Protein AF-A0A1F7FH64-F1 (afdb_monomer)

Radius of gyration: 44.01 Å; Cα contacts (8 Å, |Δi|>4): 380; chains: 1; bounding box: 68×57×151 Å

Mean predicted aligned error: 22.84 Å

Sequence (327 aa):
MLTLKHPNFLREVYKSMKKLMCVLILVAFIGSMVVMTGCFGGSDGLGLTLGILAIAIVVASSGGGAAPVFAANTRASERPAIMGAVTSSKRFRGIIKNAQNVEIPATVGFNAENKLTIEASVTADSSNGQYTVEVFPINEATEEPFADPIYKHHFVKNVAAGATENYAENRDLASDTAEALIYDNWNEANKPTIDKTYIAPASINTVAASLTQQRNESTVGTSYYPYTTTLWQGYDISGLSYTAPAKTYSISGFVTQKDGSGGQDGVSVYAWSHDYEGSASTTVGVYSINVIPGTYQVYPHALDHSYTSQEVTVTDSNITGINFQAQ

pLDDT: mean 70.26, std 20.16, range [32.34, 97.75]

Structure (mmCIF, N/CA/C/O backbone):
data_AF-A0A1F7FH64-F1
#
_entry.id   AF-A0A1F7FH64-F1
#
loop_
_atom_site.group_PDB
_atom_site.id
_atom_site.type_symbol
_atom_site.label_atom_id
_atom_site.label_alt_id
_atom_site.label_comp_id
_atom_site.label_asym_id
_atom_site.label_entity_id
_atom_site.label_seq_id
_atom_site.pdbx_PDB_ins_code
_atom_site.Cartn_x
_atom_site.Cartn_y
_atom_site.Cartn_z
_atom_site.occupancy
_atom_site.B_iso_or_equiv
_atom_site.auth_seq_id
_atom_site.auth_comp_id
_atom_site.auth_asym_id
_atom_site.auth_atom_id
_atom_site.pdbx_PDB_model_num
ATOM 1 N N . MET A 1 1 ? -21.601 33.389 -92.602 1.00 40.47 1 MET A N 1
ATOM 2 C CA . MET A 1 1 ? -22.063 33.595 -91.213 1.00 40.47 1 MET A CA 1
ATOM 3 C C . MET A 1 1 ? -21.762 32.311 -90.450 1.00 40.47 1 MET A C 1
ATOM 5 O O . MET A 1 1 ? -22.432 31.317 -90.679 1.00 40.47 1 MET A O 1
ATOM 9 N N . LEU A 1 2 ? -20.667 32.280 -89.685 1.00 36.88 2 LEU A N 1
ATOM 10 C CA . LEU A 1 2 ? -20.195 31.098 -88.951 1.00 36.88 2 LEU A CA 1
ATOM 11 C C . LEU A 1 2 ? -20.309 31.404 -87.457 1.00 36.88 2 LEU A C 1
ATOM 13 O O . LEU A 1 2 ? -19.542 32.193 -86.912 1.00 36.88 2 LEU A O 1
ATOM 17 N N . THR A 1 3 ? -21.325 30.826 -86.826 1.00 47.16 3 THR A N 1
ATOM 18 C CA . THR A 1 3 ? -21.639 31.016 -85.409 1.00 47.16 3 THR A CA 1
ATOM 19 C C . THR A 1 3 ? -20.920 29.932 -84.608 1.00 47.16 3 THR A C 1
ATOM 21 O O . THR A 1 3 ? -21.335 28.774 -84.607 1.00 47.16 3 THR A O 1
ATOM 24 N N . LEU A 1 4 ? -19.811 30.288 -83.954 1.00 44.06 4 LEU A N 1
ATOM 25 C CA . LEU A 1 4 ? -19.044 29.383 -83.093 1.00 44.06 4 LEU A CA 1
ATOM 26 C C . LEU A 1 4 ? -19.775 29.167 -81.762 1.00 44.06 4 LEU A C 1
ATOM 28 O O . LEU A 1 4 ? -19.916 30.070 -80.941 1.00 44.06 4 LEU A O 1
ATOM 32 N N . LYS A 1 5 ? -20.242 27.934 -81.568 1.00 58.25 5 LYS A N 1
ATOM 33 C CA . LYS A 1 5 ? -20.973 27.449 -80.398 1.00 58.25 5 LYS A CA 1
ATOM 34 C C . LYS A 1 5 ? -20.053 26.536 -79.592 1.00 58.25 5 LYS A C 1
ATOM 36 O O . LYS A 1 5 ? -19.976 25.365 -79.919 1.00 58.25 5 LYS A O 1
ATOM 41 N N . HIS A 1 6 ? -19.393 27.032 -78.543 1.00 56.59 6 HIS A N 1
ATOM 42 C CA . HIS A 1 6 ? -18.914 26.173 -77.444 1.00 56.59 6 HIS A CA 1
ATOM 43 C C . HIS A 1 6 ? -18.679 26.969 -76.140 1.00 56.59 6 HIS A C 1
ATOM 45 O O . HIS A 1 6 ? -17.566 27.417 -75.874 1.00 56.59 6 HIS A O 1
ATOM 51 N N . PRO A 1 7 ? -19.700 27.107 -75.271 1.00 58.91 7 PRO A N 1
ATOM 52 C CA . PRO A 1 7 ? -19.574 27.797 -73.978 1.00 58.91 7 PRO A CA 1
ATOM 53 C C . PRO A 1 7 ? -18.767 27.020 -72.917 1.00 58.91 7 PRO A C 1
ATOM 55 O O . PRO A 1 7 ? -18.488 27.547 -71.843 1.00 58.91 7 PRO A O 1
ATOM 58 N N . ASN A 1 8 ? -18.357 25.779 -73.199 1.00 61.59 8 ASN A N 1
ATOM 59 C CA . ASN A 1 8 ? -17.667 24.923 -72.225 1.00 61.59 8 ASN A CA 1
ATOM 60 C C . ASN A 1 8 ? -16.146 25.130 -72.186 1.00 61.59 8 ASN A C 1
ATOM 62 O O . ASN A 1 8 ? -15.518 24.815 -71.177 1.00 61.59 8 ASN A O 1
ATOM 66 N N . PHE A 1 9 ? -15.553 25.702 -73.238 1.00 65.88 9 PHE A N 1
ATOM 67 C CA . PHE A 1 9 ? -14.102 25.884 -73.313 1.00 65.88 9 PHE A CA 1
ATOM 68 C C . PHE A 1 9 ? -13.601 26.920 -72.295 1.00 65.88 9 PHE A C 1
ATOM 70 O O . PHE A 1 9 ? -12.638 26.682 -71.572 1.00 65.88 9 PHE A O 1
ATOM 77 N N . LEU A 1 10 ? -14.326 28.032 -72.144 1.00 61.31 10 LEU A N 1
ATOM 78 C CA . LEU A 1 10 ? -13.968 29.086 -71.189 1.00 61.31 10 LEU A CA 1
ATOM 79 C C . LEU A 1 10 ? -14.062 28.621 -69.727 1.00 61.31 10 LEU A C 1
ATOM 81 O O . LEU A 1 10 ? -13.326 29.111 -68.873 1.00 61.31 10 LEU A O 1
ATOM 85 N N . ARG A 1 11 ? -14.928 27.644 -69.428 1.00 64.69 11 ARG A N 1
ATOM 86 C CA . ARG A 1 11 ? -15.122 27.132 -68.065 1.00 64.69 11 ARG A CA 1
ATOM 87 C C . ARG A 1 11 ? -13.987 26.205 -67.625 1.00 64.69 11 ARG A C 1
ATOM 89 O O . ARG A 1 11 ? -13.553 26.291 -66.478 1.00 64.69 11 ARG A O 1
ATOM 96 N N . GLU A 1 12 ? -13.485 25.372 -68.533 1.00 66.25 12 GLU A N 1
ATOM 97 C CA . GLU A 1 12 ? -12.319 24.509 -68.297 1.00 66.25 12 GLU A CA 1
ATOM 98 C C . GLU A 1 12 ? -11.030 25.331 -68.173 1.00 66.25 12 GLU A C 1
ATOM 100 O O . GLU A 1 12 ? -10.258 25.141 -67.231 1.00 66.25 12 GLU A O 1
ATOM 105 N N . VAL A 1 13 ? -10.851 26.336 -69.040 1.00 70.25 13 VAL A N 1
ATOM 106 C CA . VAL A 1 13 ? -9.705 27.255 -68.961 1.00 70.25 13 VAL A CA 1
ATOM 107 C C . VAL A 1 13 ? -9.707 28.014 -67.631 1.00 70.25 13 VAL A C 1
ATOM 109 O O . VAL A 1 13 ? -8.691 28.045 -66.939 1.00 70.25 13 VAL A O 1
ATOM 112 N N . TYR A 1 14 ? -10.857 28.531 -67.190 1.00 69.94 14 TYR A N 1
ATOM 113 C CA . TYR A 1 14 ? -10.966 29.230 -65.906 1.00 69.94 14 TYR A CA 1
ATOM 114 C C . TYR A 1 14 ? -10.691 28.320 -64.695 1.00 69.94 14 TYR A C 1
ATOM 116 O O . TYR A 1 14 ? -10.076 28.744 -63.712 1.00 69.94 14 TYR A O 1
ATOM 124 N N . LYS A 1 15 ? -11.107 27.049 -64.755 1.00 69.88 15 LYS A N 1
ATOM 125 C CA . LYS A 1 15 ? -10.881 26.076 -63.677 1.00 69.88 15 LYS A CA 1
ATOM 126 C C . LYS A 1 15 ? -9.410 25.661 -63.582 1.00 69.88 15 LYS A C 1
ATOM 128 O O . LYS A 1 15 ? -8.888 25.552 -62.472 1.00 69.88 15 LYS A O 1
ATOM 133 N N . SER A 1 16 ? -8.732 25.501 -64.718 1.00 68.50 16 SER A N 1
ATOM 134 C CA . SER A 1 16 ? -7.287 25.243 -64.765 1.00 68.50 16 SER A CA 1
ATOM 135 C C . SER A 1 16 ? -6.466 26.462 -64.343 1.00 68.50 16 SER A C 1
ATOM 137 O O . SER A 1 16 ? -5.514 26.315 -63.578 1.00 68.50 16 SER A O 1
ATOM 139 N N . MET A 1 17 ? -6.883 27.674 -64.719 1.00 72.06 17 MET A N 1
ATOM 140 C CA . MET A 1 17 ? -6.216 28.909 -64.289 1.00 72.06 17 MET A CA 1
ATOM 141 C C . MET A 1 17 ? -6.333 29.148 -62.779 1.00 72.06 17 MET A C 1
ATOM 143 O O . MET A 1 17 ? -5.352 29.543 -62.156 1.00 72.06 17 MET A O 1
ATOM 147 N N . LYS A 1 18 ? -7.477 28.838 -62.150 1.00 67.75 18 LYS A N 1
ATOM 148 C CA . LYS A 1 18 ? -7.612 28.920 -60.682 1.00 67.75 18 LYS A CA 1
ATOM 149 C C . LYS A 1 18 ? -6.677 27.967 -59.943 1.00 67.75 18 LYS A C 1
ATOM 151 O O . LYS A 1 18 ? -6.085 28.354 -58.940 1.00 67.75 18 LYS A O 1
ATOM 156 N N . LYS A 1 19 ? -6.522 26.738 -60.442 1.00 67.69 19 LYS A N 1
ATOM 157 C CA . LYS A 1 19 ? -5.605 25.757 -59.846 1.00 67.69 19 LYS A CA 1
ATOM 158 C C . LYS A 1 19 ? -4.150 26.202 -59.982 1.00 67.69 19 LYS A C 1
ATOM 160 O O . LYS A 1 19 ? -3.416 26.148 -59.002 1.00 67.69 19 LYS A O 1
ATOM 165 N N . LEU A 1 20 ? -3.764 26.711 -61.154 1.00 76.31 20 LEU A N 1
ATOM 166 C CA . LEU A 1 20 ? -2.420 27.242 -61.385 1.00 76.31 20 LEU A CA 1
ATOM 167 C C . LEU A 1 20 ? -2.123 28.448 -60.476 1.00 76.31 20 LEU A C 1
ATOM 169 O O . LEU A 1 20 ? -1.048 28.528 -59.891 1.00 76.31 20 LEU A O 1
ATOM 173 N N . MET A 1 21 ? -3.093 29.351 -60.304 1.00 75.12 21 MET A N 1
ATOM 174 C CA . MET A 1 21 ? -2.931 30.543 -59.467 1.00 75.12 21 MET A CA 1
ATOM 175 C C . MET A 1 21 ? -2.817 30.194 -57.975 1.00 75.12 21 MET A C 1
ATOM 177 O O . MET A 1 21 ? -1.978 30.766 -57.286 1.00 75.12 21 MET A O 1
ATOM 181 N N . CYS A 1 22 ? -3.584 29.214 -57.478 1.00 71.00 22 CYS A N 1
ATOM 182 C CA . CYS A 1 22 ? -3.431 28.717 -56.105 1.00 71.00 22 CYS A CA 1
ATOM 183 C C . CYS A 1 22 ? -2.055 28.083 -55.860 1.00 71.00 22 CYS A C 1
ATOM 185 O O . CYS A 1 22 ? -1.455 28.331 -54.818 1.00 71.00 22 CYS A O 1
ATOM 187 N N . VAL A 1 23 ? -1.538 27.299 -56.811 1.00 74.44 23 VAL A N 1
ATOM 188 C CA . VAL A 1 23 ? -0.211 26.674 -56.683 1.00 74.44 23 VAL A CA 1
ATOM 189 C C . VAL A 1 23 ? 0.897 27.727 -56.723 1.00 74.44 23 VAL A C 1
ATOM 191 O O . VAL A 1 23 ? 1.806 27.676 -55.901 1.00 74.44 23 VAL A O 1
ATOM 194 N N . LEU A 1 24 ? 0.800 28.726 -57.605 1.00 73.62 24 LEU A N 1
ATOM 195 C CA . LEU A 1 24 ? 1.782 29.813 -57.678 1.00 73.62 24 LEU A CA 1
ATOM 196 C C . LEU A 1 24 ? 1.795 30.682 -56.414 1.00 73.62 24 LEU A C 1
ATOM 198 O O . LEU A 1 24 ? 2.872 31.052 -55.956 1.00 73.62 24 LEU A O 1
ATOM 202 N N . ILE A 1 25 ? 0.634 30.959 -55.809 1.00 75.94 25 ILE A N 1
ATOM 203 C CA . ILE A 1 25 ? 0.561 31.689 -54.532 1.00 75.94 25 ILE A CA 1
ATOM 204 C C . ILE A 1 25 ? 1.178 30.863 -53.397 1.00 75.94 25 ILE A C 1
ATOM 206 O O . ILE A 1 25 ? 1.916 31.411 -52.583 1.00 75.94 25 ILE A O 1
ATOM 210 N N . LEU A 1 26 ? 0.939 29.549 -53.360 1.00 71.25 26 LEU A N 1
ATOM 211 C CA . LEU A 1 26 ? 1.496 28.669 -52.330 1.00 71.25 26 LEU A CA 1
ATOM 212 C C . LEU A 1 26 ? 3.023 28.537 -52.452 1.00 71.25 26 LEU A C 1
ATOM 214 O O . LEU A 1 26 ? 3.735 28.637 -51.455 1.00 71.25 26 LEU A O 1
ATOM 218 N N . VAL A 1 27 ? 3.535 28.400 -53.678 1.00 73.75 27 VAL A N 1
ATOM 219 C CA . VAL A 1 27 ? 4.980 28.379 -53.956 1.00 73.75 27 VAL A CA 1
ATOM 220 C C . VAL A 1 27 ? 5.624 29.732 -53.647 1.00 73.75 27 VAL A C 1
ATOM 222 O O . VAL A 1 27 ? 6.718 29.761 -53.094 1.00 73.75 27 VAL A O 1
ATOM 225 N N . ALA A 1 28 ? 4.948 30.852 -53.925 1.00 72.00 28 ALA A N 1
ATOM 226 C CA . ALA A 1 28 ? 5.443 32.180 -53.564 1.00 72.00 28 ALA A CA 1
ATOM 227 C C . ALA A 1 28 ? 5.486 32.393 -52.041 1.00 72.00 28 ALA A C 1
ATOM 229 O O . ALA A 1 28 ? 6.449 32.965 -51.536 1.00 72.00 28 ALA A O 1
ATOM 230 N N . PHE A 1 29 ? 4.494 31.893 -51.297 1.00 71.25 29 PHE A N 1
ATOM 231 C CA . PHE A 1 29 ? 4.458 32.016 -49.837 1.00 71.25 29 PHE A CA 1
ATOM 232 C C . PHE A 1 29 ? 5.570 31.187 -49.179 1.00 71.25 29 PHE A C 1
ATOM 234 O O . PHE A 1 29 ? 6.340 31.713 -48.377 1.00 71.25 29 PHE A O 1
ATOM 241 N N . ILE A 1 30 ? 5.732 29.928 -49.602 1.00 69.00 30 ILE A N 1
ATOM 242 C CA . ILE A 1 30 ? 6.799 29.040 -49.114 1.00 69.00 30 ILE A CA 1
ATOM 243 C C . ILE A 1 30 ? 8.177 29.567 -49.544 1.00 69.00 30 ILE A C 1
ATOM 245 O O . ILE A 1 30 ? 9.096 29.631 -48.731 1.00 69.00 30 ILE A O 1
ATOM 249 N N . GLY A 1 31 ? 8.310 30.025 -50.791 1.00 60.75 31 GLY A N 1
ATOM 250 C CA . GLY A 1 31 ? 9.535 30.636 -51.303 1.00 60.75 31 GLY A CA 1
ATOM 251 C C . GLY A 1 31 ? 9.932 31.902 -50.540 1.00 60.75 31 GLY A C 1
ATOM 252 O O . GLY A 1 31 ? 11.103 32.072 -50.214 1.00 60.75 31 GLY A O 1
ATOM 253 N N . SER A 1 32 ? 8.971 32.760 -50.177 1.00 57.41 32 SER A N 1
ATOM 254 C CA . SER A 1 32 ? 9.249 33.974 -49.394 1.00 57.41 32 SER A CA 1
ATOM 255 C C . SER A 1 32 ? 9.699 33.682 -47.959 1.00 57.41 32 SER A C 1
ATOM 257 O O . SER A 1 32 ? 10.554 34.397 -47.439 1.00 57.41 32 SER A O 1
ATOM 259 N N . MET A 1 33 ? 9.201 32.600 -47.347 1.00 57.12 33 MET A N 1
ATOM 260 C CA . MET A 1 33 ? 9.629 32.180 -46.009 1.00 57.12 33 MET A CA 1
ATOM 261 C C . MET A 1 33 ? 11.069 31.654 -46.012 1.00 57.12 33 MET A C 1
ATOM 263 O O . MET A 1 33 ? 11.835 31.991 -45.115 1.00 57.12 33 MET A O 1
ATOM 267 N N . VAL A 1 34 ? 11.471 30.917 -47.054 1.00 55.06 34 VAL A N 1
ATOM 268 C CA . VAL A 1 34 ? 12.850 30.412 -47.202 1.00 55.06 34 VAL A CA 1
ATOM 269 C C . VAL A 1 34 ? 13.842 31.543 -47.512 1.00 55.06 34 VAL A C 1
ATOM 271 O O . VAL A 1 34 ? 14.974 31.534 -47.026 1.00 55.06 34 VAL A O 1
ATOM 274 N N . VAL A 1 35 ? 13.427 32.554 -48.282 1.00 53.22 35 VAL A N 1
ATOM 275 C CA . VAL A 1 35 ? 14.303 33.679 -48.655 1.00 53.22 35 VAL A CA 1
ATOM 276 C C . VAL A 1 35 ? 14.509 34.666 -47.497 1.00 53.22 35 VAL A C 1
ATOM 278 O O . VAL A 1 35 ? 15.606 35.206 -47.366 1.00 53.22 35 VAL A O 1
ATOM 281 N N . MET A 1 36 ? 13.538 34.849 -46.591 1.00 51.03 36 MET A N 1
ATOM 282 C CA . MET A 1 36 ? 13.761 35.658 -45.378 1.00 51.03 36 MET A CA 1
ATOM 283 C C . MET A 1 36 ? 14.643 34.967 -44.325 1.00 51.03 36 MET A C 1
ATOM 285 O O . MET A 1 36 ? 15.300 35.658 -43.551 1.00 51.03 36 MET A O 1
ATOM 289 N N . THR A 1 37 ? 14.752 33.635 -44.331 1.00 51.88 37 THR A N 1
ATOM 290 C CA . THR A 1 37 ? 15.710 32.905 -43.476 1.00 51.88 37 THR A CA 1
ATOM 291 C C . THR A 1 37 ? 17.143 32.874 -44.029 1.00 51.88 37 THR A C 1
ATOM 293 O O . THR A 1 37 ? 18.057 32.430 -43.342 1.00 51.88 37 THR A O 1
ATOM 296 N N . GLY A 1 38 ? 17.371 33.365 -45.254 1.00 43.53 38 GLY A N 1
ATOM 297 C CA . GLY A 1 38 ? 18.662 33.280 -45.951 1.00 43.53 38 GLY A CA 1
ATOM 298 C C . GLY A 1 38 ? 19.657 34.418 -45.693 1.00 43.53 38 GLY A C 1
ATOM 299 O O . GLY A 1 38 ? 20.733 34.409 -46.283 1.00 43.53 38 GLY A O 1
ATOM 300 N N . CYS A 1 39 ? 19.336 35.398 -44.841 1.00 47.25 39 CYS A N 1
ATOM 301 C CA . CYS A 1 39 ? 20.216 36.543 -44.559 1.00 47.25 39 CYS A CA 1
ATOM 302 C C . CYS A 1 39 ? 20.461 36.766 -43.056 1.00 47.25 39 CYS A C 1
ATOM 304 O O . CYS A 1 39 ? 20.524 37.899 -42.594 1.00 47.25 39 CYS A O 1
ATOM 306 N N . PHE A 1 40 ? 20.626 35.690 -42.289 1.00 42.25 40 PHE A N 1
ATOM 307 C CA . PHE A 1 40 ? 21.250 35.747 -40.965 1.00 42.25 40 PHE A CA 1
ATOM 308 C C . PHE A 1 40 ? 22.209 34.566 -40.810 1.00 42.25 40 PHE A C 1
ATOM 310 O O . PHE A 1 40 ? 21.941 33.580 -40.132 1.00 42.25 40 PHE A O 1
ATOM 317 N N . GLY A 1 41 ? 23.354 34.680 -41.484 1.00 47.59 41 GLY A N 1
ATOM 318 C CA . GLY A 1 41 ? 24.564 33.984 -41.071 1.00 47.59 41 GLY A CA 1
ATOM 319 C C . GLY A 1 41 ? 25.071 34.636 -39.789 1.00 47.59 41 GLY A C 1
ATOM 320 O O . GLY A 1 41 ? 25.776 35.638 -39.838 1.00 47.59 41 GLY A O 1
ATOM 321 N N . GLY A 1 42 ? 24.657 34.095 -38.651 1.00 35.84 42 GLY A N 1
ATOM 322 C CA . GLY A 1 42 ? 25.127 34.485 -37.332 1.00 35.84 42 GLY A CA 1
ATOM 323 C C . GLY A 1 42 ? 24.853 33.337 -36.379 1.00 35.84 42 GLY A C 1
ATOM 324 O O . GLY A 1 42 ? 23.706 32.934 -36.217 1.00 35.84 42 GLY A O 1
ATOM 325 N N . SER A 1 43 ? 25.924 32.772 -35.830 1.00 45.12 43 SER A N 1
ATOM 326 C CA . SER A 1 43 ? 25.901 31.836 -34.710 1.00 45.12 43 SER A CA 1
ATOM 327 C C . SER A 1 43 ? 24.931 32.342 -33.646 1.00 45.12 43 SER A C 1
ATOM 329 O O . SER A 1 43 ? 25.129 33.460 -33.187 1.00 45.12 43 SER A O 1
ATOM 331 N N . ASP A 1 44 ? 23.871 31.577 -33.366 1.00 40.84 44 ASP A N 1
ATOM 332 C CA . ASP A 1 44 ? 23.175 31.442 -32.072 1.00 40.84 44 ASP A CA 1
ATOM 333 C C . ASP A 1 44 ? 21.710 31.002 -32.289 1.00 40.84 44 ASP A C 1
ATOM 335 O O . ASP A 1 44 ? 20.798 31.787 -32.535 1.00 40.84 44 ASP A O 1
ATOM 339 N N . GLY A 1 45 ? 21.490 29.685 -32.210 1.00 42.62 45 GLY A N 1
ATOM 340 C CA . GLY A 1 45 ? 20.325 29.051 -31.570 1.00 42.62 45 GLY A CA 1
ATOM 341 C C . GLY A 1 45 ? 18.899 29.200 -32.126 1.00 42.62 45 GLY A C 1
ATOM 342 O O . GLY A 1 45 ? 18.055 28.395 -31.743 1.00 42.62 45 GLY A O 1
ATOM 343 N N . LEU A 1 46 ? 18.575 30.147 -33.010 1.00 39.44 46 LEU A N 1
ATOM 344 C CA . LEU A 1 46 ? 17.167 30.444 -33.355 1.00 39.44 46 LEU A CA 1
ATOM 345 C C . LEU A 1 46 ? 16.669 29.863 -34.692 1.00 39.44 46 LEU A C 1
ATOM 347 O O . LEU A 1 46 ? 15.469 29.881 -34.960 1.00 39.44 46 LEU A O 1
ATOM 351 N N . GLY A 1 47 ? 17.548 29.284 -35.516 1.00 39.00 47 GLY A N 1
ATOM 352 C CA . GLY A 1 47 ? 17.156 28.650 -36.787 1.00 39.00 47 GLY A CA 1
ATOM 353 C C . GLY A 1 47 ? 16.427 27.305 -36.633 1.00 39.00 47 GLY A C 1
ATOM 354 O O . GLY A 1 47 ? 15.651 26.917 -37.504 1.00 39.00 47 GLY A O 1
ATOM 355 N N . LEU A 1 48 ? 16.629 26.602 -35.513 1.00 44.75 48 LEU A N 1
ATOM 356 C CA . LEU A 1 48 ? 16.046 25.274 -35.274 1.00 44.75 48 LEU A CA 1
ATOM 357 C C . LEU A 1 48 ? 14.573 25.327 -34.844 1.00 44.75 48 LEU A C 1
ATOM 359 O O . LEU A 1 48 ? 13.798 24.441 -35.199 1.00 44.75 48 LEU A O 1
ATOM 363 N N . THR A 1 49 ? 14.146 26.371 -34.133 1.00 41.62 49 THR A N 1
ATOM 364 C CA . THR A 1 49 ? 12.778 26.456 -33.594 1.00 41.62 49 THR A CA 1
ATOM 365 C C . THR A 1 49 ? 11.735 26.788 -34.664 1.00 41.62 49 THR A C 1
ATOM 367 O O . THR A 1 49 ? 10.621 26.269 -34.614 1.00 41.62 49 THR A O 1
ATOM 370 N N . LEU A 1 50 ? 12.096 27.568 -35.689 1.00 39.62 50 LEU A N 1
ATOM 371 C CA . LEU A 1 50 ? 11.203 27.849 -36.824 1.00 39.62 50 LEU A CA 1
ATOM 372 C C . LEU A 1 50 ? 11.152 26.699 -37.846 1.00 39.62 50 LEU A C 1
ATOM 374 O O . LEU A 1 50 ? 10.116 26.499 -38.484 1.00 39.62 50 LEU A O 1
ATOM 378 N N . GLY A 1 51 ? 12.212 25.888 -37.949 1.00 40.59 51 GLY A N 1
ATOM 379 C CA . GLY A 1 51 ? 12.219 24.673 -38.773 1.00 40.59 51 GLY A CA 1
ATOM 380 C C . GLY A 1 51 ? 11.236 23.608 -38.274 1.00 40.59 51 GLY A C 1
ATOM 381 O O . GLY A 1 51 ? 10.530 22.993 -39.073 1.00 40.59 51 GLY A O 1
ATOM 382 N N . ILE A 1 52 ? 11.111 23.451 -36.952 1.00 41.62 52 ILE A N 1
ATOM 383 C CA . ILE A 1 52 ? 10.178 22.495 -36.331 1.00 41.62 52 ILE A CA 1
ATOM 384 C C . ILE A 1 52 ? 8.713 22.883 -36.608 1.00 41.62 52 ILE A C 1
ATOM 386 O O . ILE A 1 52 ? 7.888 22.013 -36.899 1.00 41.62 52 ILE A O 1
ATOM 390 N N . LEU A 1 53 ? 8.384 24.182 -36.609 1.00 32.34 53 LEU A N 1
ATOM 391 C CA . LEU A 1 53 ? 7.013 24.650 -36.854 1.00 32.34 53 LEU A CA 1
ATOM 392 C C . LEU A 1 53 ? 6.579 24.489 -38.323 1.00 32.34 53 LEU A C 1
ATOM 394 O O . LEU A 1 53 ? 5.421 24.169 -38.596 1.00 32.34 53 LEU A O 1
ATOM 398 N N . ALA A 1 54 ? 7.501 24.663 -39.276 1.00 37.72 54 ALA A N 1
ATOM 399 C CA . ALA A 1 54 ? 7.217 24.478 -40.701 1.00 37.72 54 ALA A CA 1
ATOM 400 C C . ALA A 1 54 ? 6.970 23.000 -41.064 1.00 37.72 54 ALA A C 1
ATOM 402 O O . ALA A 1 54 ? 6.125 22.699 -41.910 1.00 37.72 54 ALA A O 1
ATOM 403 N N . ILE A 1 55 ? 7.647 22.066 -40.385 1.00 42.31 55 ILE A N 1
ATOM 404 C CA . ILE A 1 55 ? 7.484 20.618 -40.597 1.00 42.31 55 ILE A CA 1
ATOM 405 C C . ILE A 1 55 ? 6.109 20.135 -40.109 1.00 42.31 55 ILE A C 1
ATOM 407 O O . ILE A 1 55 ? 5.468 19.329 -40.787 1.00 42.31 55 ILE A O 1
ATOM 411 N N . ALA A 1 56 ? 5.597 20.680 -39.000 1.00 36.38 56 ALA A N 1
ATOM 412 C CA . ALA A 1 56 ? 4.276 20.318 -38.477 1.00 36.38 56 ALA A CA 1
ATOM 413 C C . ALA A 1 56 ? 3.125 20.668 -39.447 1.00 36.38 56 ALA A C 1
ATOM 415 O O . ALA A 1 56 ? 2.150 19.923 -39.557 1.00 36.38 56 ALA A O 1
ATOM 416 N N . ILE A 1 57 ? 3.252 21.760 -40.212 1.00 34.91 57 ILE A N 1
ATOM 417 C CA . ILE A 1 57 ? 2.208 22.226 -41.145 1.00 34.91 57 ILE A CA 1
ATOM 418 C C . ILE A 1 57 ? 2.188 21.404 -42.452 1.00 34.91 57 ILE A C 1
ATOM 420 O O . ILE A 1 57 ? 1.124 21.184 -43.039 1.00 34.91 57 ILE A O 1
ATOM 424 N N . VAL A 1 58 ? 3.333 20.875 -42.899 1.00 36.81 58 VAL A N 1
ATOM 425 C CA . VAL A 1 58 ? 3.411 20.031 -44.112 1.00 36.81 58 VAL A CA 1
ATOM 426 C C . VAL A 1 58 ? 2.873 18.614 -43.858 1.00 36.81 58 VAL A C 1
ATOM 428 O O . VAL A 1 58 ? 2.225 18.027 -44.730 1.00 36.81 58 VAL A O 1
ATOM 431 N N . VAL A 1 59 ? 3.053 18.079 -42.646 1.00 42.72 59 VAL A N 1
ATOM 432 C CA . VAL A 1 59 ? 2.535 16.749 -42.273 1.00 42.72 59 VAL A CA 1
ATOM 433 C C . VAL A 1 59 ? 1.006 16.754 -42.127 1.00 42.72 59 VAL A C 1
ATOM 435 O O . VAL A 1 59 ? 0.357 15.779 -42.495 1.00 42.72 59 VAL A O 1
ATOM 438 N N . ALA A 1 60 ? 0.401 17.871 -41.710 1.00 41.94 60 ALA A N 1
ATOM 439 C CA . ALA A 1 60 ? -1.056 17.979 -41.576 1.00 41.94 60 ALA A CA 1
A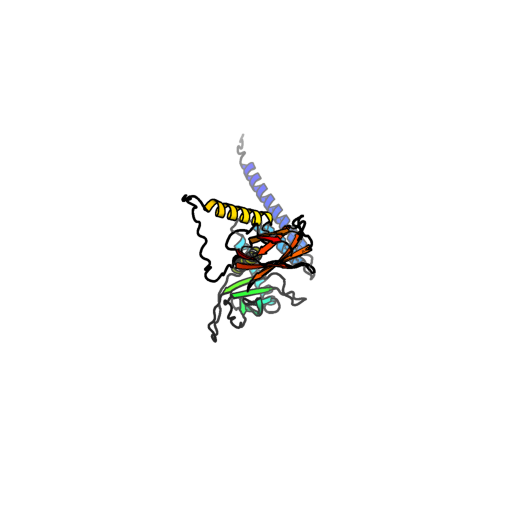TOM 440 C C . ALA A 1 60 ? -1.820 18.065 -42.918 1.00 41.94 60 ALA A C 1
ATOM 442 O O . ALA A 1 60 ? -3.027 17.832 -42.950 1.00 41.94 60 ALA A O 1
ATOM 443 N N . SER A 1 61 ? -1.150 18.388 -44.034 1.00 39.19 61 SER A N 1
ATOM 444 C CA . SER A 1 61 ? -1.804 18.608 -45.340 1.00 39.19 61 SER A CA 1
ATOM 445 C C . SER A 1 61 ? -1.598 17.488 -46.366 1.00 39.19 61 SER A C 1
ATOM 447 O O . SER A 1 61 ? -2.241 17.497 -47.418 1.00 39.19 61 SER A O 1
ATOM 449 N N . SER A 1 62 ? -0.758 16.490 -46.075 1.00 46.78 62 SER A N 1
ATOM 450 C CA . SER A 1 62 ? -0.493 15.368 -46.981 1.00 46.78 62 SER A CA 1
ATOM 451 C C . SER A 1 62 ? -1.057 14.068 -46.412 1.00 46.78 62 SER A C 1
ATOM 453 O O . SER A 1 62 ? -0.389 13.326 -45.699 1.00 46.78 62 SER A O 1
ATOM 455 N N . GLY A 1 63 ? -2.326 13.795 -46.726 1.00 39.22 63 GLY A N 1
ATOM 456 C CA . GLY A 1 63 ? -3.025 12.584 -46.299 1.00 39.22 63 GLY A CA 1
ATOM 457 C C . GLY A 1 63 ? -2.194 11.311 -46.504 1.00 39.22 63 GLY A C 1
ATOM 458 O O . GLY A 1 63 ? -1.956 10.892 -47.635 1.00 39.22 63 GLY A O 1
ATOM 459 N N . GLY A 1 64 ? -1.758 10.725 -45.387 1.00 40.81 64 GLY A N 1
ATOM 460 C CA . GLY A 1 64 ? -1.423 9.313 -45.157 1.00 40.81 64 GLY A CA 1
ATOM 461 C C . GLY A 1 64 ? -0.260 8.658 -45.914 1.00 40.81 64 GLY A C 1
ATOM 462 O O . GLY A 1 64 ? 0.284 7.687 -45.403 1.00 40.81 64 GLY A O 1
ATOM 463 N N . GLY A 1 65 ? 0.139 9.129 -47.099 1.00 46.53 65 GLY A N 1
ATOM 464 C CA . GLY A 1 65 ? 1.039 8.369 -47.986 1.00 46.53 65 GLY A CA 1
ATOM 465 C C . GLY A 1 65 ? 2.409 8.990 -48.275 1.00 46.53 65 GLY A C 1
ATOM 466 O O . GLY A 1 65 ? 3.324 8.276 -48.674 1.00 46.53 65 GLY A O 1
ATOM 467 N N . ALA A 1 66 ? 2.581 10.302 -48.089 1.00 39.78 66 ALA A N 1
ATOM 468 C CA . ALA A 1 66 ? 3.797 11.018 -48.509 1.00 39.78 66 ALA A CA 1
ATOM 469 C C . ALA A 1 66 ? 4.783 11.331 -47.366 1.00 39.78 66 ALA A C 1
ATOM 471 O O . ALA A 1 66 ? 5.954 11.617 -47.623 1.00 39.78 66 ALA A O 1
ATOM 472 N N . ALA A 1 67 ? 4.342 11.229 -46.109 1.00 43.94 67 ALA A N 1
ATOM 473 C CA . ALA A 1 67 ? 5.169 11.475 -44.929 1.00 43.94 67 ALA A CA 1
ATOM 474 C C . ALA A 1 67 ? 6.448 10.605 -44.851 1.00 43.94 67 ALA A C 1
ATOM 476 O O . ALA A 1 67 ? 7.512 11.173 -44.594 1.00 43.94 67 ALA A O 1
ATOM 477 N N . PRO A 1 68 ? 6.428 9.282 -45.133 1.00 41.12 68 PRO A N 1
ATOM 478 C CA . PRO A 1 68 ? 7.645 8.473 -45.031 1.00 41.12 68 PRO A CA 1
ATOM 479 C C . PRO A 1 68 ? 8.674 8.786 -46.131 1.00 41.12 68 PRO A C 1
ATOM 481 O O . PRO A 1 68 ? 9.875 8.709 -45.884 1.00 41.12 68 PRO A O 1
ATOM 484 N N . VAL A 1 69 ? 8.239 9.214 -47.323 1.00 41.78 69 VAL A N 1
ATOM 485 C CA . VAL A 1 69 ? 9.141 9.554 -48.443 1.00 41.78 69 VAL A CA 1
ATOM 486 C C . VAL A 1 69 ? 9.775 10.936 -48.250 1.00 41.78 69 VAL A C 1
ATOM 488 O O . VAL A 1 69 ? 10.958 11.124 -48.532 1.00 41.78 69 VAL A O 1
ATOM 491 N N . PHE A 1 70 ? 9.022 11.899 -47.713 1.00 40.75 70 PHE A N 1
ATOM 492 C CA . PHE A 1 70 ? 9.559 13.211 -47.346 1.00 40.75 70 PHE A CA 1
ATOM 493 C C . PHE A 1 70 ? 10.540 13.120 -46.164 1.00 40.75 70 PHE A C 1
ATOM 495 O O . PHE A 1 70 ? 11.610 13.732 -46.208 1.00 40.75 70 PHE A O 1
ATOM 502 N N . ALA A 1 71 ? 10.235 12.295 -45.154 1.00 43.94 71 ALA A N 1
ATOM 503 C CA . ALA A 1 71 ? 11.135 12.029 -44.030 1.00 43.94 71 ALA A CA 1
ATOM 504 C C . ALA A 1 71 ? 12.418 11.291 -44.462 1.00 43.94 71 ALA A C 1
ATOM 506 O O . ALA A 1 71 ? 13.487 11.533 -43.904 1.00 43.94 71 ALA A O 1
ATOM 507 N N . ALA A 1 72 ? 12.340 10.422 -45.476 1.00 40.94 72 ALA A N 1
ATOM 508 C CA . ALA A 1 72 ? 13.508 9.742 -46.035 1.00 40.94 72 ALA A CA 1
ATOM 509 C C . ALA A 1 72 ? 14.401 10.686 -46.865 1.00 40.94 72 ALA A C 1
ATOM 511 O O . ALA A 1 72 ? 15.625 10.625 -46.755 1.00 40.94 72 ALA A O 1
ATOM 512 N N . ASN A 1 73 ? 13.808 11.591 -47.652 1.00 43.78 73 ASN A N 1
ATOM 513 C CA . ASN A 1 73 ? 14.560 12.483 -48.544 1.00 43.78 73 ASN A CA 1
ATOM 514 C C . ASN A 1 73 ? 15.172 13.709 -47.852 1.00 43.78 73 ASN A C 1
ATOM 516 O O . ASN A 1 73 ? 16.203 14.197 -48.304 1.00 43.78 73 ASN A O 1
ATOM 520 N N . THR A 1 74 ? 14.611 14.181 -46.736 1.00 43.81 74 THR A N 1
ATOM 521 C CA . THR A 1 74 ? 15.224 15.258 -45.929 1.00 43.81 74 THR A CA 1
ATOM 522 C C . THR A 1 74 ? 16.429 14.782 -45.105 1.00 43.81 74 THR A C 1
ATOM 524 O O . THR A 1 74 ? 17.276 15.588 -44.738 1.00 43.81 74 THR A O 1
ATOM 527 N N . ARG A 1 75 ? 16.579 13.469 -44.870 1.00 43.97 75 ARG A N 1
ATOM 528 C CA . ARG A 1 75 ? 17.685 12.886 -44.081 1.00 43.97 75 ARG A CA 1
ATOM 529 C C . ARG A 1 75 ? 18.931 12.513 -44.889 1.00 43.97 75 ARG A C 1
ATOM 531 O O . ARG A 1 75 ? 19.968 12.220 -44.297 1.00 43.97 75 ARG A O 1
ATOM 538 N N . ALA A 1 76 ? 18.856 12.485 -46.219 1.00 40.47 76 ALA A N 1
ATOM 539 C CA . ALA A 1 76 ? 19.960 12.007 -47.052 1.00 40.47 76 ALA A CA 1
ATOM 540 C C . ALA A 1 76 ? 21.113 13.023 -47.179 1.00 40.47 76 ALA A C 1
ATOM 542 O O . ALA A 1 76 ? 22.273 12.614 -47.202 1.00 40.47 76 ALA A O 1
ATOM 543 N N . SER A 1 77 ? 20.823 14.330 -47.219 1.00 41.75 77 SER A N 1
ATOM 544 C CA . SER A 1 77 ? 21.844 15.376 -47.404 1.00 41.75 77 SER A CA 1
AT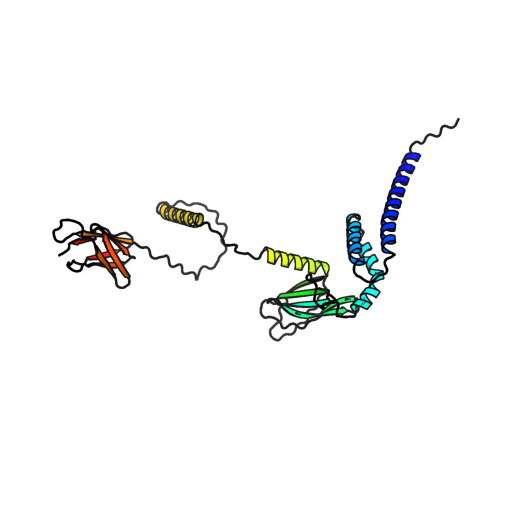OM 545 C C . SER A 1 77 ? 22.535 15.815 -46.110 1.00 41.75 77 SER A C 1
ATOM 547 O O . SER A 1 77 ? 23.686 16.235 -46.160 1.00 41.75 77 SER A O 1
ATOM 549 N N . GLU A 1 78 ? 21.881 15.692 -44.952 1.00 41.25 78 GLU A N 1
ATOM 550 C CA . GLU A 1 78 ? 22.464 16.091 -43.657 1.00 41.25 78 GLU A CA 1
ATOM 551 C C . GLU A 1 78 ? 23.204 14.952 -42.941 1.00 41.25 78 GLU A C 1
ATOM 553 O O . GLU A 1 78 ? 23.957 15.186 -41.996 1.00 41.25 78 GLU A O 1
ATOM 558 N N . ARG A 1 79 ? 23.052 13.711 -43.421 1.00 41.84 79 ARG A N 1
ATOM 559 C CA . ARG A 1 79 ? 23.655 12.510 -42.825 1.00 41.84 79 ARG A CA 1
ATOM 560 C C . ARG A 1 79 ? 25.176 12.616 -42.636 1.00 41.84 79 ARG A C 1
ATOM 562 O O . ARG A 1 79 ? 25.631 12.301 -41.542 1.00 41.84 79 ARG A O 1
ATOM 569 N N . PRO A 1 80 ? 25.974 13.093 -43.612 1.00 40.91 80 PRO A N 1
ATOM 570 C CA . PRO A 1 80 ? 27.425 13.206 -43.437 1.00 40.91 80 PRO A CA 1
ATOM 571 C C . PRO A 1 80 ? 27.837 14.292 -42.427 1.00 40.91 80 PRO A C 1
ATOM 573 O O . PRO A 1 80 ? 28.810 14.110 -41.700 1.00 40.91 80 PRO A O 1
ATOM 576 N N . ALA A 1 81 ? 27.084 15.396 -42.343 1.00 40.62 81 ALA A N 1
ATOM 577 C CA . ALA A 1 81 ? 27.351 16.499 -41.414 1.00 40.62 81 ALA A CA 1
ATOM 578 C C . ALA A 1 81 ? 26.956 16.147 -39.969 1.00 40.62 81 ALA A C 1
ATOM 580 O O . ALA A 1 81 ? 27.684 16.462 -39.030 1.00 40.62 81 ALA A O 1
ATOM 581 N N . ILE A 1 82 ? 25.852 15.413 -39.798 1.00 43.84 82 ILE A N 1
ATOM 582 C CA . ILE A 1 82 ? 25.457 14.834 -38.511 1.00 43.84 82 ILE A CA 1
ATOM 583 C C . ILE A 1 82 ? 26.473 13.763 -38.096 1.00 43.84 82 ILE A C 1
ATOM 585 O O . ILE A 1 82 ? 26.928 13.777 -36.962 1.00 43.84 82 ILE A O 1
ATOM 589 N N . MET A 1 83 ? 26.915 12.889 -39.006 1.00 41.97 83 MET A N 1
ATOM 590 C CA . MET A 1 83 ? 27.898 11.845 -38.691 1.00 41.97 83 MET A CA 1
ATOM 591 C C . MET A 1 83 ? 29.272 12.396 -38.285 1.00 41.97 83 MET A C 1
ATOM 593 O O . MET A 1 83 ? 29.862 11.869 -37.347 1.00 41.97 83 MET A O 1
ATOM 597 N N . GLY A 1 84 ? 29.751 13.476 -38.914 1.00 42.72 84 GLY A N 1
ATOM 598 C CA . GLY A 1 84 ? 30.996 14.144 -38.508 1.00 42.72 84 GLY A CA 1
ATOM 599 C C . GLY A 1 84 ? 30.927 14.796 -37.119 1.00 42.72 84 GLY A C 1
ATOM 600 O O . GLY A 1 84 ? 31.942 14.888 -36.433 1.00 42.72 84 GLY A O 1
ATOM 601 N N . ALA A 1 85 ? 29.730 15.200 -36.681 1.00 43.41 85 ALA A N 1
ATOM 602 C CA . ALA A 1 85 ? 29.477 15.763 -35.353 1.00 43.41 85 ALA A CA 1
ATOM 603 C C . ALA A 1 85 ? 29.079 14.711 -34.296 1.00 43.41 85 ALA A C 1
ATOM 605 O O . ALA A 1 85 ? 29.093 15.010 -33.109 1.00 43.41 85 ALA A O 1
ATOM 606 N N . VAL A 1 86 ? 28.694 13.497 -34.702 1.00 44.00 86 VAL A N 1
ATOM 607 C CA . VAL A 1 86 ? 28.204 12.413 -33.825 1.00 44.00 86 VAL A CA 1
ATOM 608 C C . VAL A 1 86 ? 29.312 11.425 -33.428 1.00 44.00 86 VAL A C 1
ATOM 610 O O . VAL A 1 86 ? 29.166 10.686 -32.459 1.00 44.00 86 VAL A O 1
ATOM 613 N N . THR A 1 87 ? 30.465 11.452 -34.099 1.00 43.56 87 THR A N 1
ATOM 614 C CA . THR A 1 87 ? 31.662 10.692 -33.692 1.00 43.56 87 THR A CA 1
ATOM 615 C C . THR A 1 87 ? 32.320 11.183 -32.397 1.00 43.56 87 THR A C 1
ATOM 617 O O . THR A 1 87 ? 33.188 10.495 -31.864 1.00 43.56 87 THR A O 1
ATOM 620 N N . SER A 1 88 ? 31.918 12.333 -31.849 1.00 48.91 88 SER A N 1
ATOM 621 C CA . SER A 1 88 ? 32.228 12.698 -30.468 1.00 48.91 88 SER A CA 1
ATOM 622 C C . SER A 1 88 ? 31.133 12.140 -29.555 1.00 48.91 88 SER A C 1
ATOM 624 O O . SER A 1 88 ? 30.031 12.674 -29.465 1.00 48.91 88 SER A O 1
ATOM 626 N N . SER A 1 89 ? 31.455 11.084 -28.812 1.00 52.03 89 SER A N 1
ATOM 627 C CA . SER A 1 89 ? 30.640 10.432 -27.769 1.00 52.03 89 SER A CA 1
ATOM 628 C C . SER A 1 89 ? 30.149 11.353 -26.631 1.00 52.03 89 SER A C 1
ATOM 630 O O . SER A 1 89 ? 29.591 10.884 -25.648 1.00 52.03 89 SER A O 1
ATOM 632 N N . LYS A 1 90 ? 30.327 12.674 -26.756 1.00 57.94 90 LYS A N 1
ATOM 633 C CA . LYS A 1 90 ? 29.924 13.709 -25.798 1.00 57.94 90 LYS A CA 1
ATOM 634 C C . LYS A 1 90 ? 28.512 14.263 -26.009 1.00 57.94 90 LYS A C 1
ATOM 636 O O . LYS A 1 90 ? 28.092 15.118 -25.241 1.00 57.94 90 LYS A O 1
ATOM 641 N N . ARG A 1 91 ? 27.786 13.837 -27.049 1.00 71.00 91 ARG A N 1
ATOM 642 C CA . ARG A 1 91 ? 26.454 14.400 -27.362 1.00 71.00 91 ARG A CA 1
ATOM 643 C C . ARG A 1 91 ? 25.295 13.619 -26.757 1.00 71.00 91 ARG A C 1
ATOM 645 O O . ARG A 1 91 ? 24.181 14.136 -26.717 1.00 71.00 91 ARG A O 1
ATOM 652 N N . PHE A 1 92 ? 25.553 12.400 -26.287 1.00 78.75 92 PHE A N 1
ATOM 653 C CA . PHE A 1 92 ? 24.532 11.526 -25.726 1.00 78.75 92 PHE A CA 1
ATOM 654 C C . PHE A 1 92 ? 25.009 10.880 -24.434 1.00 78.75 92 PHE A C 1
ATOM 656 O O . PHE A 1 92 ? 26.154 10.441 -24.338 1.00 78.75 92 PHE A O 1
ATOM 663 N N . ARG A 1 93 ? 24.107 10.789 -23.458 1.00 83.69 93 ARG A N 1
ATOM 664 C CA . ARG A 1 93 ? 24.313 10.061 -22.208 1.00 83.69 93 ARG A CA 1
ATOM 665 C C . ARG A 1 93 ? 23.416 8.836 -22.214 1.00 83.69 93 ARG A C 1
ATOM 667 O O . ARG A 1 93 ? 22.199 8.977 -22.291 1.00 83.69 93 ARG A O 1
ATOM 674 N N . GLY A 1 94 ? 24.019 7.655 -22.140 1.00 86.94 94 GLY A N 1
ATOM 675 C CA . GLY A 1 94 ? 23.301 6.403 -21.938 1.00 86.94 94 GLY A CA 1
ATOM 676 C C . GLY A 1 94 ? 23.227 6.075 -20.455 1.00 86.94 94 GLY A C 1
ATOM 677 O O . GLY A 1 94 ? 24.219 6.211 -19.735 1.00 86.94 94 GLY A O 1
ATOM 678 N N . ILE A 1 95 ? 22.062 5.640 -19.997 1.00 89.44 95 ILE A N 1
ATOM 679 C CA . ILE A 1 95 ? 21.834 5.195 -18.625 1.00 89.44 95 ILE A CA 1
ATOM 680 C C . ILE A 1 95 ? 21.070 3.875 -18.680 1.00 89.44 95 ILE A C 1
ATOM 682 O O . ILE A 1 95 ? 20.106 3.741 -19.432 1.00 89.44 95 ILE A O 1
ATOM 686 N N . ILE A 1 96 ? 21.495 2.904 -17.874 1.00 89.50 96 ILE A N 1
ATOM 687 C CA . ILE A 1 96 ? 20.703 1.716 -17.561 1.00 89.50 96 ILE A CA 1
ATOM 688 C C . ILE A 1 96 ? 20.305 1.778 -16.092 1.00 89.50 96 ILE A C 1
ATOM 690 O O . ILE A 1 96 ? 21.157 1.972 -15.231 1.00 89.50 96 ILE A O 1
ATOM 694 N N . LYS A 1 97 ? 19.021 1.607 -15.798 1.00 89.50 97 LYS A N 1
ATOM 695 C CA . LYS A 1 97 ? 18.480 1.528 -14.439 1.00 89.50 97 LYS A CA 1
ATOM 696 C C . LYS A 1 97 ? 18.101 0.085 -14.132 1.00 89.50 97 LYS A C 1
ATOM 698 O O . LYS A 1 97 ? 17.501 -0.571 -14.982 1.00 89.50 97 LYS A O 1
ATOM 703 N N . ASN A 1 98 ? 18.461 -0.415 -12.952 1.00 86.81 98 ASN A N 1
ATOM 704 C CA . ASN A 1 98 ? 17.941 -1.691 -12.439 1.00 86.81 98 ASN A CA 1
ATOM 705 C C . ASN A 1 98 ? 16.561 -1.497 -11.776 1.00 86.81 98 ASN A C 1
ATOM 707 O O . ASN A 1 98 ? 16.057 -0.376 -11.683 1.00 86.81 98 ASN A O 1
ATOM 711 N N . ALA A 1 99 ? 15.967 -2.579 -11.265 1.00 81.31 99 ALA A N 1
ATOM 712 C CA . ALA A 1 99 ? 14.669 -2.560 -10.581 1.00 81.31 99 ALA A CA 1
ATOM 713 C C . ALA A 1 99 ? 14.607 -1.601 -9.366 1.00 81.31 99 ALA A C 1
ATOM 715 O O . ALA A 1 99 ? 13.530 -1.149 -8.980 1.00 81.31 99 ALA A O 1
ATOM 716 N N . GLN A 1 100 ? 15.754 -1.259 -8.779 1.00 83.00 100 GLN A N 1
ATOM 717 C CA . GLN A 1 100 ? 15.917 -0.339 -7.653 1.00 83.00 100 GLN A CA 1
ATOM 718 C C . GLN A 1 100 ? 16.157 1.110 -8.101 1.00 83.00 100 GLN A C 1
ATOM 720 O O . GLN A 1 100 ? 16.424 1.968 -7.261 1.00 83.00 100 GLN A O 1
ATOM 725 N N . ASN A 1 101 ? 16.065 1.399 -9.403 1.00 83.94 101 ASN A N 1
ATOM 726 C CA . ASN A 1 101 ? 16.386 2.691 -10.012 1.00 83.94 101 ASN A CA 1
ATOM 727 C C . ASN A 1 101 ? 17.839 3.152 -9.799 1.00 83.94 101 ASN A C 1
ATOM 729 O O . ASN A 1 101 ? 18.124 4.348 -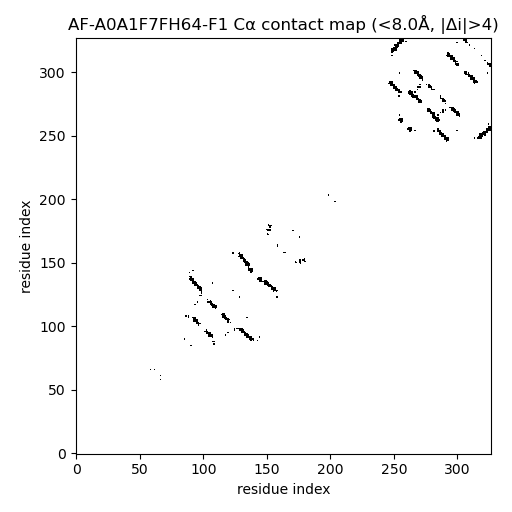9.852 1.00 83.94 101 ASN A O 1
ATOM 733 N N . VAL A 1 102 ? 18.775 2.226 -9.578 1.00 87.38 102 VAL A N 1
ATOM 734 C CA . VAL A 1 102 ? 20.208 2.542 -9.546 1.00 87.38 102 VAL A CA 1
ATOM 735 C C . VAL A 1 102 ? 20.683 2.800 -10.969 1.00 87.38 102 VAL A C 1
ATOM 737 O O . VAL A 1 102 ? 20.575 1.927 -11.829 1.00 87.38 102 VAL A O 1
ATOM 740 N N . GLU A 1 103 ? 21.217 3.996 -11.208 1.00 89.94 103 GLU A N 1
ATOM 741 C CA . GLU A 1 103 ? 21.734 4.407 -12.511 1.00 89.94 103 GLU A CA 1
ATOM 742 C C . GLU A 1 103 ? 23.129 3.837 -12.774 1.00 89.94 103 GLU A C 1
ATOM 744 O O . GLU A 1 103 ? 24.072 4.046 -12.008 1.00 89.94 103 GLU A O 1
ATOM 749 N N . ILE A 1 104 ? 23.268 3.154 -13.905 1.00 89.31 104 ILE A N 1
ATOM 750 C CA . ILE A 1 104 ? 24.511 2.574 -14.400 1.00 89.31 104 ILE A CA 1
ATOM 751 C C . ILE A 1 104 ? 24.850 3.284 -15.713 1.00 89.31 104 ILE A C 1
ATOM 753 O O . ILE A 1 104 ? 24.064 3.215 -16.662 1.00 89.31 104 ILE A O 1
ATOM 757 N N . PRO A 1 105 ? 25.994 3.983 -15.799 1.00 88.25 105 PRO A N 1
ATOM 758 C CA . PRO A 1 105 ? 26.407 4.643 -17.029 1.00 88.25 105 PRO A CA 1
ATOM 759 C C . PRO A 1 105 ? 26.559 3.646 -18.180 1.00 88.25 105 PRO A C 1
ATOM 761 O O . PRO A 1 105 ? 27.209 2.610 -18.032 1.00 88.25 105 PRO A O 1
ATOM 764 N N . ALA A 1 106 ? 25.996 3.988 -19.335 1.00 86.19 106 ALA A N 1
ATOM 765 C CA . ALA A 1 106 ? 26.145 3.233 -20.569 1.00 86.19 106 ALA A CA 1
ATOM 766 C C . ALA A 1 106 ? 26.872 4.061 -21.628 1.00 86.19 106 ALA A C 1
ATOM 768 O O . ALA A 1 106 ? 26.658 5.267 -21.777 1.00 86.19 106 ALA A O 1
ATOM 769 N N . THR A 1 107 ? 27.728 3.389 -22.387 1.00 84.81 107 THR A N 1
ATOM 770 C CA . THR A 1 107 ? 28.412 3.973 -23.535 1.00 84.81 107 THR A CA 1
ATOM 771 C C . THR A 1 107 ? 27.458 3.983 -24.718 1.00 84.81 107 THR A C 1
ATOM 773 O O . THR A 1 107 ? 26.891 2.950 -25.066 1.00 84.81 107 THR A O 1
ATOM 776 N N . VAL A 1 108 ? 27.284 5.149 -25.338 1.00 83.12 108 VAL A N 1
ATOM 777 C CA . VAL A 1 108 ? 26.441 5.321 -26.525 1.00 83.12 108 VAL A CA 1
ATOM 778 C C . VAL A 1 108 ? 27.334 5.532 -27.738 1.00 83.12 108 VAL A C 1
ATOM 780 O O . VAL A 1 108 ? 28.229 6.379 -27.722 1.00 83.12 108 VAL A O 1
ATOM 783 N N . GLY A 1 109 ? 27.088 4.766 -28.793 1.00 79.38 109 GLY A N 1
ATOM 784 C CA . GLY A 1 109 ? 27.859 4.814 -30.026 1.00 79.38 109 GLY A CA 1
ATOM 785 C C . GLY A 1 109 ? 27.008 4.535 -31.255 1.00 79.38 109 GLY A C 1
ATOM 786 O O . GLY A 1 109 ? 25.784 4.439 -31.192 1.00 79.38 109 GLY A O 1
ATOM 787 N N . PHE A 1 110 ? 27.680 4.420 -32.395 1.00 77.81 110 PHE A N 1
ATOM 788 C CA . PHE A 1 110 ? 27.074 3.987 -33.646 1.00 77.81 110 PHE A CA 1
ATOM 789 C C . PHE A 1 110 ? 27.936 2.882 -34.238 1.00 77.81 110 PHE A C 1
ATOM 791 O O . PHE A 1 110 ? 29.161 3.005 -34.288 1.00 77.81 110 PHE A O 1
ATOM 798 N N . ASN A 1 111 ? 27.306 1.800 -34.687 1.00 75.62 111 ASN A N 1
ATOM 799 C CA . ASN A 1 111 ? 28.024 0.737 -35.378 1.00 75.62 111 ASN A CA 1
ATOM 800 C C . ASN A 1 111 ? 28.323 1.114 -36.842 1.00 75.62 111 ASN A C 1
ATOM 802 O O . ASN A 1 111 ? 27.873 2.140 -37.353 1.00 75.62 111 ASN A O 1
ATOM 806 N N . ALA A 1 112 ? 29.045 0.238 -37.547 1.00 73.50 112 ALA A N 1
ATOM 807 C CA . ALA A 1 112 ? 29.408 0.424 -38.956 1.00 73.50 112 ALA A CA 1
ATOM 808 C C . ALA A 1 112 ? 28.200 0.547 -39.915 1.00 73.50 112 ALA A C 1
ATOM 810 O O . ALA A 1 112 ? 28.345 1.039 -41.031 1.00 73.50 112 ALA A O 1
ATOM 811 N N . GLU A 1 113 ? 27.006 0.127 -39.486 1.00 74.44 113 GLU A N 1
ATOM 812 C CA . GLU A 1 113 ? 25.750 0.241 -40.239 1.00 74.44 113 GLU A CA 1
ATOM 813 C C . GLU A 1 113 ? 24.961 1.517 -39.893 1.00 74.44 113 GLU A C 1
ATOM 815 O O . GLU A 1 113 ? 23.841 1.706 -40.374 1.00 74.44 113 GLU A O 1
ATOM 820 N N . ASN A 1 114 ? 25.533 2.410 -39.078 1.00 67.00 114 ASN A N 1
ATOM 821 C CA . ASN A 1 114 ? 24.897 3.619 -38.549 1.00 67.00 114 ASN A CA 1
ATOM 822 C C . ASN A 1 114 ? 23.676 3.348 -37.661 1.00 67.00 114 ASN A C 1
ATOM 824 O O . ASN A 1 114 ? 22.749 4.160 -37.612 1.00 67.00 114 ASN A O 1
ATOM 828 N N . LYS A 1 115 ? 23.661 2.211 -36.964 1.00 72.06 115 LYS A N 1
ATOM 829 C CA . LYS A 1 115 ? 22.678 1.927 -35.915 1.00 72.06 115 LYS A CA 1
ATOM 830 C C . LYS A 1 115 ? 23.237 2.378 -34.572 1.00 72.06 115 LYS A C 1
ATOM 832 O O . LYS A 1 115 ? 24.416 2.155 -34.302 1.00 72.06 115 LYS A O 1
ATOM 837 N N . LEU A 1 116 ? 22.386 2.999 -33.758 1.00 75.75 116 LEU A N 1
ATOM 838 C CA . LEU A 1 116 ? 22.712 3.365 -32.382 1.00 75.75 116 LEU A CA 1
ATOM 839 C C . LEU A 1 116 ? 23.080 2.098 -31.597 1.00 75.75 116 LEU A C 1
ATOM 841 O O . LEU A 1 116 ? 22.346 1.111 -31.648 1.00 75.75 116 LEU A O 1
ATOM 845 N N . THR A 1 117 ? 24.197 2.132 -30.881 1.00 79.44 117 THR A N 1
ATOM 846 C CA . THR A 1 117 ? 24.618 1.079 -29.956 1.00 79.44 117 THR A CA 1
ATOM 847 C C . THR A 1 117 ? 24.673 1.630 -28.544 1.00 79.44 117 THR A C 1
ATOM 849 O O . THR A 1 117 ? 25.063 2.777 -28.323 1.00 79.44 117 THR A O 1
ATOM 852 N N . ILE A 1 118 ? 24.250 0.810 -27.587 1.00 83.12 118 ILE A N 1
ATOM 853 C CA . ILE A 1 118 ? 24.276 1.133 -26.164 1.00 83.12 118 ILE A CA 1
ATOM 854 C C . ILE A 1 118 ? 24.940 -0.046 -25.467 1.00 83.12 118 ILE A C 1
ATOM 856 O O . ILE A 1 118 ? 24.460 -1.174 -25.569 1.00 83.12 118 ILE A O 1
ATOM 860 N N . GLU A 1 119 ? 26.052 0.215 -24.792 1.00 83.31 119 GLU A N 1
ATOM 861 C CA . GLU A 1 119 ? 26.882 -0.813 -24.171 1.00 83.31 119 GLU A CA 1
ATOM 862 C C . GLU A 1 119 ? 27.121 -0.482 -22.701 1.00 83.31 119 GLU A C 1
ATOM 864 O O . GLU A 1 119 ? 27.587 0.606 -22.357 1.00 83.31 119 GLU A O 1
ATOM 869 N N . ALA A 1 120 ? 26.822 -1.431 -21.820 1.00 84.69 120 ALA A N 1
ATOM 870 C CA . ALA A 1 120 ? 27.146 -1.337 -20.405 1.00 84.69 120 ALA A CA 1
ATOM 871 C C . ALA A 1 120 ? 27.348 -2.731 -19.811 1.00 84.69 120 ALA A C 1
ATOM 873 O O . ALA A 1 120 ? 26.744 -3.706 -20.261 1.00 84.69 120 ALA A O 1
ATOM 874 N N . SER A 1 121 ? 28.151 -2.796 -18.753 1.00 82.81 121 SER A N 1
ATOM 875 C CA . SER A 1 121 ? 28.268 -3.980 -17.905 1.00 82.81 121 SER A CA 1
ATOM 876 C C . SER A 1 121 ? 27.425 -3.767 -16.658 1.00 82.81 121 SER A C 1
ATOM 878 O O . SER A 1 121 ? 27.693 -2.858 -15.874 1.00 82.81 121 SER A O 1
ATOM 880 N N . VAL A 1 122 ? 26.408 -4.604 -16.480 1.00 82.19 122 VAL A N 1
ATOM 881 C CA . VAL A 1 122 ? 25.465 -4.515 -15.363 1.00 82.19 122 VAL A CA 1
ATOM 882 C C . VAL A 1 122 ? 25.607 -5.759 -14.499 1.00 82.19 122 VAL A C 1
ATOM 884 O O . VAL A 1 122 ? 25.534 -6.880 -15.000 1.00 82.19 122 VAL A O 1
ATOM 887 N N . THR A 1 123 ? 25.798 -5.573 -13.194 1.00 81.38 123 THR A N 1
ATOM 888 C CA . THR A 1 123 ? 25.690 -6.680 -12.240 1.00 81.38 123 THR A CA 1
ATOM 889 C C . THR A 1 123 ? 24.222 -7.069 -12.135 1.00 81.38 123 THR A C 1
ATOM 891 O O . THR A 1 123 ? 23.382 -6.222 -11.829 1.00 81.38 123 THR A O 1
ATOM 894 N N . ALA A 1 124 ? 23.907 -8.334 -12.418 1.00 70.81 124 ALA A N 1
ATOM 895 C CA . ALA A 1 124 ? 22.538 -8.824 -12.349 1.00 70.81 124 ALA A CA 1
ATOM 896 C C . ALA A 1 124 ? 21.970 -8.633 -10.937 1.00 70.81 124 ALA A C 1
ATOM 898 O O . ALA A 1 124 ? 22.598 -9.034 -9.954 1.00 70.81 124 ALA A O 1
ATOM 899 N N . ASP A 1 125 ? 20.797 -8.011 -10.847 1.00 67.62 125 ASP A N 1
ATOM 900 C CA . ASP A 1 125 ? 20.119 -7.807 -9.575 1.00 67.62 125 ASP A CA 1
ATOM 901 C C . ASP A 1 125 ? 19.224 -9.015 -9.284 1.00 67.62 125 ASP A C 1
ATOM 903 O O . ASP A 1 125 ? 18.517 -9.501 -10.170 1.00 67.62 125 ASP A O 1
ATOM 907 N N . SER A 1 126 ? 19.266 -9.526 -8.053 1.00 59.25 126 SER A N 1
ATOM 908 C CA . SER A 1 126 ? 18.453 -10.677 -7.641 1.00 59.25 126 SER A CA 1
ATOM 909 C C . SER A 1 126 ? 16.969 -10.324 -7.534 1.00 59.25 126 SER A C 1
ATOM 911 O O . SER A 1 126 ? 16.118 -11.218 -7.530 1.00 59.25 126 SER A O 1
ATOM 913 N N . SER A 1 127 ? 16.638 -9.031 -7.490 1.00 59.53 127 SER A N 1
ATOM 914 C CA . SER A 1 127 ? 15.267 -8.566 -7.581 1.00 59.53 127 SER A CA 1
ATOM 915 C C . SER A 1 127 ? 14.844 -8.501 -9.055 1.00 59.53 127 SER A C 1
ATOM 917 O O . SER A 1 127 ? 15.216 -7.592 -9.799 1.00 59.53 127 SER A O 1
ATOM 919 N N . ASN A 1 128 ? 14.003 -9.463 -9.451 1.00 70.75 128 ASN A N 1
ATOM 920 C CA . ASN A 1 128 ? 13.079 -9.443 -10.596 1.00 70.75 128 ASN A CA 1
ATOM 921 C C . ASN A 1 128 ? 13.636 -9.196 -12.022 1.00 70.75 128 ASN A C 1
ATOM 923 O O . ASN A 1 128 ? 12.860 -9.300 -12.973 1.00 70.75 128 ASN A O 1
ATOM 927 N N . GLY A 1 129 ? 14.941 -8.956 -12.203 1.00 80.75 129 GLY A N 1
ATOM 928 C CA . GLY A 1 129 ? 15.608 -8.910 -13.511 1.00 80.75 129 GLY A CA 1
ATOM 929 C C . GLY A 1 129 ? 15.115 -7.800 -14.443 1.00 80.75 129 GLY A C 1
ATOM 930 O O . GLY A 1 129 ? 15.238 -7.934 -15.657 1.00 80.75 129 GLY A O 1
ATOM 931 N N . GLN A 1 130 ? 14.499 -6.741 -13.910 1.00 86.75 130 GLN A N 1
ATOM 932 C CA . GLN A 1 130 ? 13.951 -5.639 -14.704 1.00 86.75 130 GLN A CA 1
ATOM 933 C C . GLN A 1 130 ? 14.993 -4.544 -14.917 1.00 86.75 130 GLN A C 1
ATOM 935 O O . GLN A 1 130 ? 15.691 -4.150 -13.978 1.00 86.75 130 GLN A O 1
ATOM 940 N N . TYR A 1 131 ? 15.052 -4.035 -16.144 1.00 87.44 131 TYR A N 1
ATOM 941 C CA . TYR A 1 131 ? 15.988 -3.000 -16.548 1.00 87.44 131 TYR A CA 1
ATOM 942 C C . TYR A 1 131 ? 15.316 -1.964 -17.440 1.00 87.44 131 TYR A C 1
ATOM 944 O O . TYR A 1 131 ? 14.492 -2.295 -18.296 1.00 87.44 131 TYR A O 1
ATOM 952 N N . THR A 1 132 ? 15.734 -0.713 -17.285 1.00 90.06 132 THR A N 1
ATOM 953 C CA . THR A 1 132 ? 15.330 0.396 -18.149 1.00 90.06 132 THR A CA 1
ATOM 954 C C . THR A 1 132 ? 16.562 0.974 -18.820 1.00 90.06 132 THR A C 1
ATOM 956 O O . THR A 1 132 ? 17.527 1.305 -18.140 1.00 90.06 132 THR A O 1
ATOM 959 N N . VAL A 1 133 ? 16.537 1.123 -20.141 1.00 89.94 133 VAL A N 1
ATOM 960 C CA . VAL A 1 133 ? 17.565 1.842 -20.901 1.00 89.94 133 VAL A CA 1
ATOM 961 C C . VAL A 1 133 ? 17.025 3.206 -21.275 1.00 89.94 133 VAL A C 1
ATOM 963 O O . VAL A 1 133 ? 15.923 3.300 -21.810 1.00 89.94 133 VAL A O 1
ATOM 966 N N . GLU A 1 134 ? 17.812 4.246 -21.039 1.00 89.19 134 GLU A N 1
ATOM 967 C CA . GLU A 1 134 ? 17.499 5.618 -21.417 1.00 89.19 134 GLU A CA 1
ATOM 968 C C . GLU A 1 134 ? 18.698 6.242 -22.133 1.00 89.19 134 GLU A C 1
ATOM 970 O O . GLU A 1 134 ? 19.848 6.070 -21.723 1.00 89.19 134 GLU A O 1
ATOM 975 N N . VAL A 1 135 ? 18.436 6.976 -23.213 1.00 87.31 135 VAL A N 1
ATOM 976 C CA . VAL A 1 135 ? 19.443 7.801 -23.887 1.00 87.31 135 VAL A CA 1
ATOM 977 C C . VAL A 1 135 ? 18.959 9.233 -23.921 1.00 87.31 135 VAL A C 1
ATOM 979 O O . VAL A 1 135 ? 17.881 9.524 -24.439 1.00 87.31 135 VAL A O 1
ATOM 982 N N . PHE A 1 136 ? 19.796 10.127 -23.417 1.00 83.88 136 PHE A N 1
ATOM 983 C CA . PHE A 1 136 ? 19.525 11.553 -23.358 1.00 83.88 136 PHE A CA 1
ATOM 984 C C . PHE A 1 136 ? 20.465 12.307 -24.291 1.00 83.88 136 PHE A C 1
ATOM 986 O O . PHE A 1 136 ? 21.646 11.957 -24.371 1.00 83.88 136 PHE A O 1
ATOM 993 N N . PRO A 1 137 ? 19.993 13.366 -24.965 1.00 81.31 137 PRO A N 1
ATOM 994 C CA . PRO A 1 137 ? 20.897 14.360 -25.509 1.00 81.31 137 PRO A CA 1
ATOM 995 C C . PRO A 1 137 ? 21.604 15.074 -24.348 1.00 81.31 137 PRO A C 1
ATOM 997 O O . PRO A 1 137 ? 21.035 15.236 -23.266 1.00 81.31 137 PRO A O 1
ATOM 1000 N N . ILE A 1 138 ? 22.847 15.491 -24.567 1.00 77.81 138 ILE A N 1
ATOM 1001 C CA . ILE A 1 138 ? 23.635 16.263 -23.601 1.00 77.81 138 ILE A CA 1
ATOM 1002 C C . ILE A 1 138 ? 23.635 17.729 -24.027 1.00 77.81 138 ILE A C 1
ATOM 1004 O O . ILE A 1 138 ? 23.799 18.049 -25.207 1.00 77.81 138 ILE A O 1
ATOM 1008 N N . ASN A 1 139 ? 23.473 18.630 -23.062 1.00 74.38 139 ASN A N 1
ATOM 1009 C CA . ASN A 1 139 ? 23.756 20.038 -23.275 1.00 74.38 139 ASN A CA 1
ATOM 1010 C C . ASN A 1 139 ? 25.276 20.250 -23.300 1.00 74.38 139 ASN A C 1
ATOM 1012 O O . ASN A 1 139 ? 25.944 20.135 -22.277 1.00 74.38 139 ASN A O 1
ATOM 1016 N N . GLU A 1 140 ? 25.823 20.589 -24.466 1.00 71.62 140 GLU A N 1
ATOM 1017 C CA . GLU A 1 140 ? 27.270 20.748 -24.674 1.00 71.62 140 GLU A CA 1
ATOM 1018 C C . GLU A 1 140 ? 27.905 21.841 -23.792 1.00 71.62 140 GLU A C 1
ATOM 1020 O O . GLU A 1 140 ? 29.104 21.790 -23.535 1.00 71.62 140 GLU A O 1
ATOM 1025 N N . ALA A 1 141 ? 27.121 22.808 -23.300 1.00 72.06 141 ALA A N 1
ATOM 1026 C CA . ALA A 1 141 ? 27.616 23.870 -22.425 1.00 72.06 141 ALA A CA 1
ATOM 1027 C C . ALA A 1 141 ? 27.694 23.456 -20.947 1.00 72.06 141 ALA A C 1
ATOM 1029 O O . ALA A 1 141 ? 28.513 24.001 -20.209 1.00 72.06 141 ALA A O 1
ATOM 1030 N N . THR A 1 142 ? 26.835 22.533 -20.503 1.00 75.88 142 THR A N 1
ATOM 1031 C CA . THR A 1 142 ? 26.727 22.140 -19.086 1.00 75.88 142 THR A CA 1
ATOM 1032 C C . THR A 1 142 ? 27.120 20.690 -18.823 1.00 75.88 142 THR A C 1
ATOM 1034 O O . THR A 1 142 ? 27.217 20.308 -17.667 1.00 7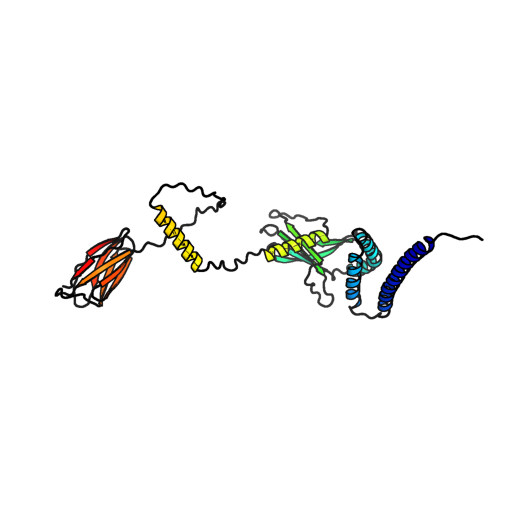5.88 142 THR A O 1
ATOM 1037 N N . GLU A 1 143 ? 27.321 19.888 -19.872 1.00 73.75 143 GLU A N 1
ATOM 1038 C CA . GLU A 1 143 ? 27.526 18.429 -19.832 1.00 73.75 143 GLU A CA 1
ATOM 1039 C C . GLU A 1 143 ? 26.394 17.644 -19.126 1.00 73.75 143 GLU A C 1
ATOM 1041 O O . GLU A 1 143 ? 26.497 16.437 -18.905 1.00 73.75 143 GLU A O 1
ATOM 1046 N N . GLU A 1 144 ? 25.265 18.303 -18.853 1.00 77.19 144 GLU A N 1
ATOM 1047 C CA . GLU A 1 144 ? 24.089 17.701 -18.223 1.00 77.19 144 GLU A CA 1
ATOM 1048 C C . GLU A 1 144 ? 23.102 17.157 -19.272 1.00 77.19 144 GLU A C 1
ATOM 1050 O O . GLU A 1 144 ? 22.950 17.755 -20.348 1.00 77.19 144 GLU A O 1
ATOM 1055 N N . PRO A 1 145 ? 22.411 16.037 -18.988 1.00 76.88 145 PRO A N 1
ATOM 1056 C CA . PRO A 1 145 ? 21.380 15.507 -19.867 1.00 76.88 145 PRO A CA 1
ATOM 1057 C C . PRO A 1 145 ? 20.139 16.411 -19.874 1.00 76.88 145 PRO A C 1
ATOM 1059 O O . PRO A 1 145 ? 19.785 17.028 -18.868 1.00 76.88 145 PRO A O 1
ATOM 1062 N N . PHE A 1 146 ? 19.444 16.465 -21.010 1.00 74.75 146 PHE A N 1
ATOM 1063 C CA . PHE A 1 146 ? 18.092 17.027 -21.052 1.00 74.75 146 PHE A CA 1
ATOM 1064 C C . PHE A 1 146 ? 17.112 16.156 -20.249 1.00 74.75 146 PHE A C 1
ATOM 1066 O O . PHE A 1 146 ? 17.369 14.979 -20.018 1.00 74.75 146 PHE A O 1
ATOM 1073 N N . ALA A 1 147 ? 15.984 16.742 -19.836 1.00 74.25 147 ALA A N 1
ATOM 1074 C CA . ALA A 1 147 ? 15.000 16.061 -18.991 1.00 74.25 147 ALA A CA 1
ATOM 1075 C C . ALA A 1 147 ? 14.351 14.845 -19.676 1.00 74.25 147 ALA A C 1
ATOM 1077 O O . ALA A 1 147 ? 14.126 13.828 -19.025 1.00 74.25 147 ALA A O 1
ATOM 1078 N N . ASP A 1 148 ? 14.090 14.941 -20.983 1.00 75.06 148 ASP A N 1
ATOM 1079 C CA . ASP A 1 148 ? 13.379 13.904 -21.727 1.00 75.06 148 ASP A CA 1
ATOM 1080 C C . ASP A 1 148 ? 14.350 13.013 -22.520 1.00 75.06 148 ASP A C 1
ATOM 1082 O O . ASP A 1 148 ? 15.193 13.527 -23.271 1.00 75.06 148 ASP A O 1
ATOM 1086 N N . PRO A 1 149 ? 14.240 11.677 -22.402 1.00 80.12 149 PRO A N 1
ATOM 1087 C CA . PRO A 1 149 ? 15.058 10.767 -23.184 1.00 80.12 149 PRO A CA 1
ATOM 1088 C C . PRO A 1 149 ? 14.604 10.753 -24.649 1.00 80.12 149 PRO A C 1
ATOM 1090 O O . PRO A 1 149 ? 13.415 10.732 -24.959 1.00 80.12 149 PRO A O 1
ATOM 1093 N N . ILE A 1 150 ? 15.567 10.692 -25.569 1.00 78.69 150 ILE A N 1
ATOM 1094 C CA . ILE A 1 150 ? 15.303 10.467 -27.002 1.00 78.69 150 ILE A CA 1
ATOM 1095 C C . ILE A 1 150 ? 15.059 8.990 -27.323 1.00 78.69 150 ILE A C 1
ATOM 1097 O O . ILE A 1 150 ? 14.539 8.668 -28.390 1.00 78.69 150 ILE A O 1
ATOM 1101 N N . TYR A 1 151 ? 15.463 8.103 -26.415 1.00 83.25 151 TYR A N 1
ATOM 1102 C CA . TYR A 1 151 ? 15.172 6.680 -26.467 1.00 83.25 151 TYR A CA 1
ATOM 1103 C C . TYR A 1 151 ? 14.950 6.156 -25.059 1.00 83.25 151 TYR A C 1
ATOM 1105 O O . TYR A 1 151 ? 15.760 6.425 -24.169 1.00 83.25 151 TYR A O 1
ATOM 1113 N N . LYS A 1 152 ? 13.880 5.383 -24.883 1.00 85.56 152 LYS A N 1
ATOM 1114 C CA . LYS A 1 152 ? 13.586 4.689 -23.635 1.00 85.56 152 LYS A CA 1
ATOM 1115 C C . LYS A 1 152 ? 13.077 3.284 -23.918 1.00 85.56 152 LYS A C 1
ATOM 1117 O O . LYS A 1 152 ? 12.273 3.096 -24.820 1.00 85.56 152 LYS A O 1
ATOM 1122 N N . HIS A 1 153 ? 13.529 2.302 -23.149 1.00 87.50 153 HIS A N 1
ATOM 1123 C CA . HIS A 1 153 ? 13.061 0.928 -23.294 1.00 87.50 153 HIS A CA 1
ATOM 1124 C C . HIS A 1 153 ? 13.114 0.172 -21.969 1.00 87.50 153 HIS A C 1
ATOM 1126 O O . HIS A 1 153 ? 14.108 0.254 -21.250 1.00 87.50 153 HIS A O 1
ATOM 1132 N N . HIS A 1 154 ? 12.070 -0.604 -21.684 1.00 87.31 154 HIS A N 1
ATOM 1133 C CA . HIS A 1 154 ? 12.006 -1.515 -20.543 1.00 87.31 154 HIS A CA 1
ATOM 1134 C C . HIS A 1 154 ? 12.171 -2.952 -21.023 1.00 87.31 154 HIS A C 1
ATOM 1136 O O . HIS A 1 154 ? 11.499 -3.372 -21.963 1.00 87.31 154 HIS A O 1
ATOM 1142 N N . PHE A 1 155 ? 13.030 -3.723 -20.363 1.00 86.44 155 PHE A N 1
ATOM 1143 C CA . PHE A 1 155 ? 13.205 -5.140 -20.662 1.00 86.44 155 PHE A CA 1
ATOM 1144 C C . PHE A 1 155 ? 13.440 -5.957 -19.393 1.00 86.44 155 PHE A C 1
ATOM 1146 O O . PHE A 1 155 ? 13.815 -5.435 -18.343 1.00 86.44 155 PHE A O 1
ATOM 1153 N N . VAL A 1 156 ? 13.201 -7.263 -19.497 1.00 86.88 156 VAL A N 1
ATOM 1154 C CA . VAL A 1 156 ? 13.405 -8.212 -18.402 1.00 86.88 156 VAL A CA 1
ATOM 1155 C C . VAL A 1 156 ? 14.441 -9.236 -18.826 1.00 86.88 156 VAL A C 1
ATOM 1157 O O . VAL A 1 156 ? 14.305 -9.878 -19.868 1.00 86.88 156 VAL A O 1
ATOM 1160 N N . LYS A 1 157 ? 15.473 -9.409 -18.004 1.00 85.69 157 LYS A N 1
ATOM 1161 C CA . LYS A 1 157 ? 16.532 -10.385 -18.217 1.00 85.69 157 LYS A CA 1
ATOM 1162 C C . LYS A 1 157 ? 16.907 -11.046 -16.896 1.00 85.69 157 LYS A C 1
ATOM 1164 O O . LYS A 1 157 ? 17.475 -10.422 -16.009 1.00 85.69 157 LYS A O 1
ATOM 1169 N N . ASN A 1 158 ? 16.620 -12.341 -16.797 1.00 83.62 158 ASN A N 1
ATOM 1170 C CA . ASN A 1 158 ? 17.071 -13.167 -15.683 1.00 83.62 158 ASN A CA 1
ATOM 1171 C C . ASN A 1 158 ? 18.440 -13.754 -16.026 1.00 83.62 158 ASN A C 1
ATOM 1173 O O . ASN A 1 158 ? 18.578 -14.404 -17.059 1.00 83.62 158 ASN A O 1
ATOM 1177 N N . VAL A 1 159 ? 19.424 -13.536 -15.157 1.00 81.94 159 VAL A N 1
ATOM 1178 C CA . VAL A 1 159 ? 20.772 -14.102 -15.279 1.00 81.94 159 VAL A CA 1
ATOM 1179 C C . VAL A 1 159 ? 20.990 -15.036 -14.095 1.00 81.94 159 VAL A C 1
ATOM 1181 O O . VAL A 1 159 ? 20.761 -14.652 -12.947 1.00 81.94 159 VAL A O 1
ATOM 1184 N N . ALA A 1 160 ? 21.388 -16.282 -14.357 1.00 79.62 160 ALA A N 1
ATOM 1185 C CA . ALA A 1 160 ? 21.645 -17.246 -13.290 1.00 79.62 160 ALA A CA 1
ATOM 1186 C C . ALA A 1 160 ? 22.809 -16.790 -12.388 1.00 79.62 160 ALA A C 1
ATOM 1188 O O . ALA A 1 160 ? 23.734 -16.112 -12.836 1.00 79.62 160 ALA A O 1
ATOM 1189 N N . ALA A 1 161 ? 22.790 -17.184 -11.112 1.00 79.06 161 ALA A N 1
ATOM 1190 C CA . ALA A 1 161 ? 23.843 -16.816 -10.168 1.00 79.06 161 ALA A CA 1
ATOM 1191 C C . ALA A 1 161 ? 25.226 -17.279 -10.668 1.00 79.06 161 ALA A C 1
ATOM 1193 O O . ALA A 1 161 ? 25.432 -18.459 -10.947 1.00 79.06 161 ALA A O 1
ATOM 1194 N N . GLY A 1 162 ? 26.168 -16.338 -10.779 1.00 79.12 162 GLY A N 1
ATOM 1195 C CA . GLY A 1 162 ? 27.521 -16.593 -11.285 1.00 79.12 162 GLY A CA 1
ATOM 1196 C C . GLY A 1 162 ? 27.632 -16.733 -12.808 1.00 79.12 162 GLY A C 1
ATOM 1197 O O . GLY A 1 162 ? 28.730 -16.982 -13.301 1.00 79.12 162 GLY A O 1
ATOM 1198 N N . ALA A 1 163 ? 26.535 -16.571 -13.553 1.00 80.44 163 ALA A N 1
ATOM 1199 C CA . ALA A 1 163 ? 26.551 -16.552 -15.009 1.00 80.44 163 ALA A CA 1
ATOM 1200 C C . ALA A 1 163 ? 26.748 -15.129 -15.552 1.00 80.44 163 ALA A C 1
ATOM 1202 O O . ALA A 1 163 ? 26.345 -14.142 -14.937 1.00 80.44 163 ALA A O 1
ATOM 1203 N N . THR A 1 164 ? 27.327 -15.049 -16.749 1.00 83.88 164 THR A N 1
ATOM 1204 C CA . THR A 1 164 ? 27.403 -13.827 -17.552 1.00 83.88 164 THR A CA 1
ATOM 1205 C C . THR A 1 164 ? 26.644 -14.077 -18.843 1.00 83.88 164 THR A C 1
ATOM 1207 O O . THR A 1 164 ? 26.946 -15.032 -19.559 1.00 83.88 164 THR A O 1
ATOM 1210 N N . GLU A 1 165 ? 25.675 -13.222 -19.154 1.00 82.19 165 GLU A N 1
ATOM 1211 C CA . GLU A 1 165 ? 24.896 -13.316 -20.385 1.00 82.19 165 GLU A CA 1
ATOM 1212 C C . GLU A 1 165 ? 25.011 -12.032 -21.199 1.00 82.19 165 GLU A C 1
ATOM 1214 O O . GLU A 1 165 ? 24.932 -10.930 -20.662 1.00 82.19 165 GLU A O 1
ATOM 1219 N N . ASN A 1 166 ? 25.158 -12.188 -22.514 1.00 82.00 166 ASN A N 1
ATOM 1220 C CA . ASN A 1 166 ? 25.104 -11.069 -23.443 1.00 82.00 166 ASN A CA 1
ATOM 1221 C C . ASN A 1 166 ? 23.648 -10.786 -23.809 1.00 82.00 166 ASN A C 1
ATOM 1223 O O . ASN A 1 166 ? 22.887 -11.702 -24.129 1.00 82.00 166 ASN A O 1
ATOM 1227 N N . TYR A 1 167 ? 23.279 -9.510 -23.809 1.00 80.12 167 TYR A N 1
ATOM 1228 C CA . TYR A 1 167 ? 21.996 -9.045 -24.314 1.00 80.12 167 TYR A CA 1
ATOM 1229 C C . TYR A 1 167 ? 22.231 -8.242 -25.593 1.00 80.12 167 TYR A C 1
ATOM 1231 O O . TYR A 1 167 ? 22.904 -7.214 -25.570 1.00 80.12 167 TYR A O 1
ATOM 1239 N N . ALA A 1 168 ? 21.716 -8.743 -26.715 1.00 77.88 168 ALA A N 1
ATOM 1240 C CA . ALA A 1 168 ? 21.836 -8.106 -28.020 1.00 77.88 168 ALA A CA 1
ATOM 1241 C C . ALA A 1 168 ? 20.515 -8.258 -28.772 1.00 77.88 168 ALA A C 1
ATOM 1243 O O . ALA A 1 168 ? 20.181 -9.345 -29.243 1.00 77.88 168 ALA A O 1
ATOM 1244 N N . GLU A 1 169 ? 19.767 -7.165 -28.887 1.00 74.75 169 GLU A N 1
ATOM 1245 C CA . GLU A 1 169 ? 18.503 -7.136 -29.616 1.00 74.75 169 GLU A CA 1
ATOM 1246 C C . GLU A 1 169 ? 18.480 -5.953 -30.583 1.00 74.75 169 GLU A C 1
ATOM 1248 O O . GLU A 1 169 ? 18.882 -4.840 -30.248 1.00 74.75 169 GLU A O 1
ATOM 1253 N N . ASN A 1 170 ? 18.009 -6.204 -31.807 1.00 74.12 170 ASN A N 1
ATOM 1254 C CA . ASN A 1 170 ? 17.703 -5.141 -32.756 1.00 74.12 170 ASN A CA 1
ATOM 1255 C C . ASN A 1 170 ? 16.297 -4.628 -32.450 1.00 74.12 170 ASN A C 1
ATOM 1257 O O . ASN A 1 170 ? 15.342 -5.406 -32.458 1.00 74.12 170 ASN A O 1
ATOM 1261 N N . ARG A 1 171 ? 16.179 -3.327 -32.201 1.00 73.88 171 ARG A N 1
ATOM 1262 C CA . ARG A 1 171 ? 14.946 -2.687 -31.741 1.00 73.88 171 ARG A CA 1
ATOM 1263 C C . ARG A 1 171 ? 14.551 -1.504 -32.616 1.00 73.88 171 ARG A C 1
ATOM 1265 O O . ARG A 1 171 ? 15.413 -0.872 -33.233 1.00 73.88 171 ARG A O 1
ATOM 1272 N N . ASP A 1 172 ? 13.251 -1.218 -32.667 1.00 73.88 172 ASP A N 1
ATOM 1273 C CA . ASP A 1 172 ? 12.729 -0.006 -33.295 1.00 73.88 172 ASP A CA 1
ATOM 1274 C C . ASP A 1 172 ? 12.650 1.109 -32.248 1.00 73.88 172 ASP A C 1
ATOM 1276 O O . ASP A 1 172 ? 11.818 1.083 -31.343 1.00 73.88 172 ASP A O 1
ATOM 1280 N N . LEU A 1 173 ? 13.523 2.108 -32.399 1.00 71.50 173 LEU A N 1
ATOM 1281 C CA . LEU A 1 173 ? 13.660 3.237 -31.479 1.00 71.50 173 LEU A CA 1
ATOM 1282 C C . LEU A 1 173 ? 12.328 3.948 -31.195 1.00 71.50 173 LEU A C 1
ATOM 1284 O O . LEU A 1 173 ? 12.109 4.387 -30.067 1.00 71.50 173 LEU A O 1
ATOM 1288 N N . ALA A 1 174 ? 11.458 4.100 -32.198 1.00 68.94 174 ALA A N 1
ATOM 1289 C CA . ALA A 1 174 ? 10.249 4.908 -32.057 1.00 68.94 174 ALA A CA 1
ATOM 1290 C C . ALA A 1 174 ? 9.130 4.160 -31.319 1.00 68.94 174 ALA A C 1
ATOM 1292 O O . ALA A 1 174 ? 8.497 4.738 -30.434 1.00 68.94 174 ALA A O 1
ATOM 1293 N N . SER A 1 175 ? 8.902 2.889 -31.670 1.00 69.69 175 SER A N 1
ATOM 1294 C CA . SER A 1 175 ? 7.864 2.064 -31.036 1.00 69.69 175 SER A CA 1
ATOM 1295 C C . SER A 1 175 ? 8.206 1.790 -29.576 1.00 69.69 175 SER A C 1
ATOM 1297 O O . SER A 1 175 ? 7.390 2.054 -28.698 1.00 69.69 175 SER A O 1
ATOM 1299 N N . ASP A 1 176 ? 9.443 1.367 -29.309 1.00 74.69 176 ASP A N 1
ATOM 1300 C CA . ASP A 1 176 ? 9.888 1.004 -27.963 1.00 74.69 176 ASP A CA 1
ATOM 1301 C C . ASP A 1 176 ? 9.824 2.195 -27.000 1.00 74.69 176 ASP A C 1
ATOM 1303 O O . ASP A 1 176 ? 9.385 2.055 -25.858 1.00 74.69 176 ASP A O 1
ATOM 1307 N N . THR A 1 177 ? 10.198 3.386 -27.479 1.00 74.81 177 THR A N 1
ATOM 1308 C CA . THR A 1 177 ? 10.121 4.615 -26.678 1.00 74.81 177 THR A CA 1
ATOM 1309 C C . THR A 1 177 ? 8.677 4.998 -26.386 1.00 74.81 177 THR A C 1
ATOM 1311 O O . THR A 1 177 ? 8.358 5.357 -25.255 1.00 74.81 177 THR A O 1
ATOM 1314 N N . ALA A 1 178 ? 7.783 4.900 -27.373 1.00 68.31 178 ALA A N 1
ATOM 1315 C CA . ALA A 1 178 ? 6.368 5.187 -27.162 1.00 68.31 178 ALA A CA 1
ATOM 1316 C C . ALA A 1 178 ? 5.740 4.216 -26.148 1.00 68.31 178 ALA A C 1
ATOM 1318 O O . ALA A 1 178 ? 5.040 4.655 -25.237 1.00 68.31 178 ALA A O 1
ATOM 1319 N N . GLU A 1 179 ? 6.028 2.918 -26.264 1.00 72.81 179 GLU A N 1
ATOM 1320 C CA . GLU A 1 179 ? 5.56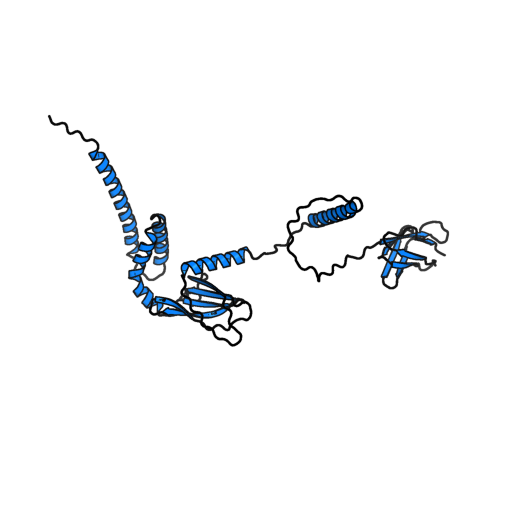3 1.897 -25.322 1.00 72.81 179 GLU A CA 1
ATOM 1321 C C . GLU A 1 179 ? 6.079 2.150 -23.903 1.00 72.81 179 GLU A C 1
ATOM 1323 O O . GLU A 1 179 ? 5.301 2.106 -22.948 1.00 72.81 179 GLU A O 1
ATOM 1328 N N . ALA A 1 180 ? 7.365 2.480 -23.756 1.00 77.31 180 ALA A N 1
ATOM 1329 C CA . ALA A 1 180 ? 7.956 2.750 -22.452 1.00 77.31 180 ALA A CA 1
ATOM 1330 C C . ALA A 1 180 ? 7.358 3.996 -21.780 1.00 77.31 180 ALA A C 1
ATOM 1332 O O . ALA A 1 180 ? 7.041 3.954 -20.593 1.00 77.31 180 ALA A O 1
ATOM 1333 N N . LEU A 1 181 ? 7.130 5.075 -22.535 1.00 77.44 181 LEU A N 1
ATOM 1334 C CA . LEU A 1 181 ? 6.489 6.286 -22.014 1.00 77.44 181 LEU A CA 1
ATOM 1335 C C . LEU A 1 181 ? 5.021 6.047 -21.631 1.00 77.44 181 LEU A C 1
ATOM 1337 O O . LEU A 1 181 ? 4.547 6.585 -20.631 1.00 77.44 181 LEU A O 1
ATOM 1341 N N . ILE A 1 182 ? 4.289 5.230 -22.397 1.00 74.56 182 ILE A N 1
ATOM 1342 C CA . ILE A 1 182 ? 2.923 4.820 -22.036 1.00 74.56 182 ILE A CA 1
ATOM 1343 C C . ILE A 1 182 ? 2.942 4.005 -20.739 1.00 74.56 182 ILE A C 1
ATOM 1345 O O . ILE A 1 182 ? 2.111 4.249 -19.866 1.00 74.56 182 ILE A O 1
ATOM 1349 N N . TYR A 1 183 ? 3.884 3.069 -20.597 1.00 76.56 183 TYR A N 1
ATOM 1350 C CA . TYR A 1 183 ? 4.037 2.264 -19.387 1.00 76.56 183 TYR A CA 1
ATOM 1351 C C . TYR A 1 183 ? 4.365 3.119 -18.157 1.00 76.56 183 TYR A C 1
ATOM 1353 O O . TYR A 1 183 ? 3.745 2.932 -17.112 1.00 76.56 183 TYR A O 1
ATOM 1361 N N . ASP A 1 184 ? 5.273 4.090 -18.276 1.00 80.50 184 ASP A N 1
ATOM 1362 C CA . ASP A 1 184 ? 5.613 4.999 -17.176 1.00 80.50 184 ASP A CA 1
ATOM 1363 C C . ASP A 1 184 ? 4.406 5.840 -16.754 1.00 80.50 184 ASP A C 1
ATOM 1365 O O . ASP A 1 184 ? 4.062 5.877 -15.574 1.00 80.50 184 ASP A O 1
ATOM 1369 N N . ASN A 1 185 ? 3.709 6.442 -17.724 1.00 75.25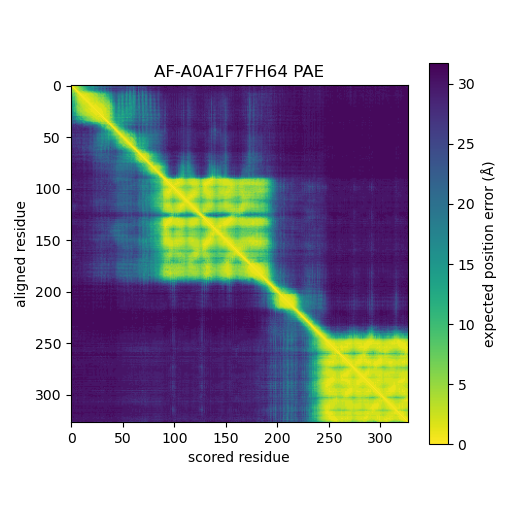 185 ASN A N 1
ATOM 1370 C CA . ASN A 1 185 ? 2.490 7.211 -17.471 1.00 75.25 185 ASN A CA 1
ATOM 1371 C C . ASN A 1 185 ? 1.396 6.345 -16.838 1.00 75.25 185 ASN A C 1
ATOM 1373 O O . ASN A 1 185 ? 0.684 6.799 -15.943 1.00 75.25 185 ASN A O 1
ATOM 1377 N N . TRP A 1 186 ? 1.255 5.092 -17.280 1.00 75.31 186 TRP A N 1
ATOM 1378 C CA . TRP A 1 186 ? 0.339 4.136 -16.668 1.00 75.31 186 TRP A CA 1
ATOM 1379 C C . TRP A 1 186 ? 0.753 3.826 -15.231 1.00 75.31 186 TRP A C 1
ATOM 1381 O O . TRP A 1 186 ? -0.095 3.866 -14.348 1.00 75.31 186 TRP A O 1
ATOM 1391 N N . ASN A 1 187 ? 2.031 3.571 -14.964 1.00 73.88 187 ASN A N 1
ATOM 1392 C CA . ASN A 1 187 ? 2.514 3.273 -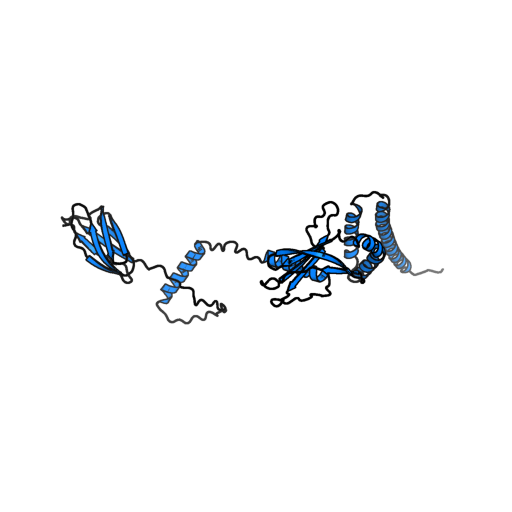13.621 1.00 73.88 187 ASN A CA 1
ATOM 1393 C C . ASN A 1 187 ? 2.389 4.484 -12.683 1.00 73.88 187 ASN A C 1
ATOM 1395 O O . ASN A 1 187 ? 2.083 4.306 -11.513 1.00 73.88 187 ASN A O 1
ATOM 1399 N N . GLU A 1 188 ? 2.568 5.714 -13.175 1.00 69.06 188 GLU A N 1
ATOM 1400 C CA . GLU A 1 188 ? 2.336 6.940 -12.403 1.00 69.06 188 GLU A CA 1
ATOM 1401 C C . GLU A 1 188 ? 0.851 7.193 -12.129 1.00 69.06 188 GLU A C 1
ATOM 1403 O O . GLU A 1 188 ? 0.482 7.442 -10.981 1.00 69.06 188 GLU A O 1
ATOM 1408 N N . ALA A 1 189 ? -0.006 7.072 -13.147 1.00 62.72 189 ALA A N 1
ATOM 1409 C CA . ALA A 1 189 ? -1.453 7.250 -13.015 1.00 62.72 189 ALA A CA 1
ATOM 1410 C C . ALA A 1 189 ? -2.119 6.138 -12.189 1.00 62.72 189 ALA A C 1
ATOM 1412 O O . ALA A 1 189 ? -3.160 6.363 -11.574 1.00 62.72 189 ALA A O 1
ATOM 1413 N N . ASN A 1 190 ? -1.519 4.946 -12.172 1.00 57.50 190 ASN A N 1
ATOM 1414 C CA . ASN A 1 190 ? -1.981 3.785 -11.422 1.00 57.50 190 ASN A CA 1
ATOM 1415 C C . ASN A 1 190 ? -1.082 3.458 -10.236 1.00 57.50 190 ASN A C 1
ATOM 1417 O O . ASN A 1 190 ? -1.176 2.343 -9.733 1.00 57.50 190 ASN A O 1
ATOM 1421 N N . LYS A 1 191 ? -0.276 4.401 -9.719 1.00 54.88 191 LYS A N 1
ATOM 1422 C CA . LYS A 1 191 ? 0.078 4.327 -8.298 1.00 54.88 191 LYS A CA 1
ATOM 1423 C C . LYS A 1 191 ? -1.262 4.434 -7.591 1.00 54.88 191 LYS A C 1
ATOM 1425 O O . LYS A 1 191 ? -1.850 5.515 -7.641 1.00 54.88 191 LYS A O 1
ATOM 1430 N N . PRO A 1 192 ? -1.796 3.372 -6.963 1.00 50.53 192 PRO A N 1
ATOM 1431 C CA . PRO A 1 192 ? -2.911 3.582 -6.081 1.00 50.53 192 PRO A CA 1
ATOM 1432 C C . PRO A 1 192 ? -2.314 4.381 -4.928 1.00 50.53 192 PRO A C 1
ATOM 1434 O O . PRO A 1 192 ? -1.811 3.828 -3.952 1.00 50.53 192 PRO A O 1
ATOM 1437 N N . THR A 1 193 ? -2.351 5.710 -5.013 1.00 46.28 193 THR A N 1
ATOM 1438 C CA . THR A 1 193 ? -2.616 6.454 -3.805 1.00 46.28 193 THR A CA 1
ATOM 1439 C C . THR A 1 193 ? -3.920 5.848 -3.338 1.00 46.28 193 THR A C 1
ATOM 1441 O O . THR A 1 193 ? -4.981 6.084 -3.918 1.00 46.28 193 THR A O 1
ATOM 1444 N N . ILE A 1 194 ? -3.826 5.006 -2.309 1.00 49.94 194 ILE A N 1
ATOM 1445 C CA . ILE A 1 194 ? -4.885 4.879 -1.323 1.00 49.94 194 ILE A CA 1
ATOM 1446 C C . ILE A 1 194 ? -4.984 6.287 -0.738 1.00 49.94 194 ILE A C 1
ATOM 1448 O O . ILE A 1 194 ? -4.464 6.599 0.331 1.00 49.94 194 ILE A O 1
ATOM 1452 N N . ASP A 1 195 ? -5.538 7.183 -1.547 1.00 46.94 195 ASP A N 1
ATOM 1453 C CA . ASP A 1 195 ? -6.010 8.473 -1.152 1.00 46.94 195 ASP A CA 1
ATOM 1454 C C . ASP A 1 195 ? -7.073 8.080 -0.161 1.00 46.94 195 ASP A C 1
ATOM 1456 O O . ASP A 1 195 ? -8.012 7.377 -0.550 1.00 46.94 195 ASP A O 1
ATOM 1460 N N . LYS A 1 196 ? -6.734 8.291 1.121 1.00 50.66 196 LYS A N 1
ATOM 1461 C CA . LYS A 1 196 ? -7.402 7.749 2.305 1.00 50.66 196 LYS A CA 1
ATOM 1462 C C . LYS A 1 196 ? -8.787 7.307 1.909 1.00 50.66 196 LYS A C 1
ATOM 1464 O O . LYS A 1 196 ? -9.573 8.174 1.530 1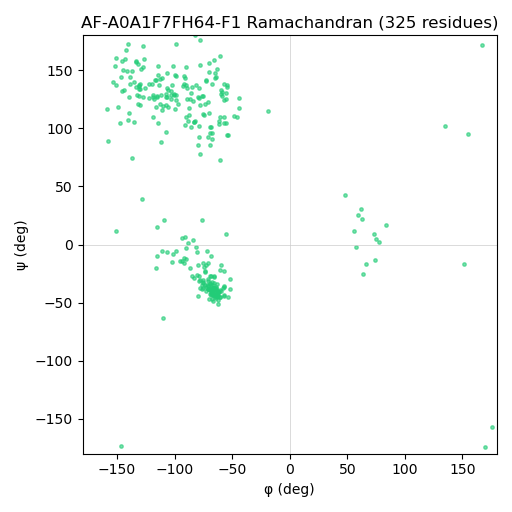.00 50.66 196 LYS A O 1
ATOM 1469 N N . THR A 1 197 ? -9.085 6.010 1.974 1.00 45.06 197 THR A N 1
ATOM 1470 C CA . THR A 1 197 ? -10.471 5.567 1.912 1.00 45.06 197 THR A CA 1
ATOM 1471 C C . THR A 1 197 ? -11.163 6.344 3.022 1.00 45.06 197 THR A C 1
ATOM 1473 O O . THR A 1 197 ? -11.059 6.000 4.199 1.00 45.06 197 THR A O 1
ATOM 1476 N N . TYR A 1 198 ? -11.758 7.484 2.673 1.00 46.47 198 TYR A N 1
ATOM 1477 C CA . TYR A 1 198 ? -12.531 8.295 3.576 1.00 46.47 198 TYR A CA 1
ATOM 1478 C C . TYR A 1 198 ? -13.826 7.530 3.640 1.00 46.47 198 TYR A C 1
ATOM 1480 O O . TYR A 1 198 ? -14.810 7.807 2.958 1.00 46.47 198 TYR A O 1
ATOM 1488 N N . ILE A 1 199 ? -13.769 6.463 4.422 1.00 49.25 199 ILE A N 1
ATOM 1489 C CA . ILE A 1 199 ? -14.951 5.839 4.926 1.00 49.25 199 ILE A CA 1
ATOM 1490 C C . ILE A 1 199 ? -15.484 6.902 5.864 1.00 49.25 199 ILE A C 1
ATOM 1492 O O . ILE A 1 199 ? -14.980 7.069 6.976 1.00 49.25 199 ILE A O 1
ATOM 1496 N N . ALA A 1 200 ? -16.422 7.708 5.357 1.00 47.16 200 ALA A N 1
ATOM 1497 C CA . ALA A 1 200 ? -17.120 8.685 6.168 1.00 47.16 200 ALA A CA 1
ATOM 1498 C C . ALA A 1 200 ? -17.489 7.959 7.467 1.00 47.16 200 ALA A C 1
ATOM 1500 O O . ALA A 1 200 ? -18.073 6.876 7.374 1.00 47.16 200 ALA A O 1
ATOM 1501 N N . PRO A 1 201 ? -17.138 8.466 8.658 1.00 50.88 201 PRO A N 1
ATOM 1502 C CA . PRO A 1 201 ? -17.438 7.777 9.914 1.00 50.88 201 PRO A CA 1
ATOM 1503 C C . PRO A 1 201 ? -18.923 7.399 10.020 1.00 50.88 201 PRO A C 1
ATOM 1505 O O . PRO A 1 201 ? -19.278 6.358 10.568 1.00 50.88 201 PRO A O 1
ATOM 1508 N N . ALA A 1 202 ? -19.787 8.197 9.380 1.00 56.31 202 ALA A N 1
ATOM 1509 C CA . ALA A 1 202 ? -21.193 7.885 9.170 1.00 56.31 202 ALA A CA 1
ATOM 1510 C C . ALA A 1 202 ? -21.415 6.551 8.431 1.00 56.31 202 ALA A C 1
ATOM 1512 O O . ALA A 1 202 ? -22.247 5.766 8.863 1.00 56.31 202 ALA A O 1
ATOM 1513 N N . SER A 1 203 ? -20.671 6.249 7.366 1.00 59.41 203 SER A N 1
ATOM 1514 C CA . SER A 1 203 ? -20.809 5.012 6.585 1.00 59.41 203 SER A CA 1
ATOM 1515 C C . SER A 1 203 ? -20.314 3.762 7.318 1.00 59.41 203 SER A C 1
ATOM 1517 O O . SER A 1 203 ? -21.010 2.758 7.261 1.00 59.41 203 SER A O 1
ATOM 1519 N N . ILE A 1 204 ? -19.213 3.808 8.085 1.00 60.06 204 ILE A N 1
ATOM 1520 C CA . ILE A 1 204 ? -18.793 2.647 8.900 1.00 60.06 204 ILE A CA 1
ATOM 1521 C C . ILE A 1 204 ? -19.793 2.378 10.016 1.00 60.06 204 ILE A C 1
ATOM 1523 O O . ILE A 1 204 ? -20.165 1.228 10.222 1.00 60.06 204 ILE A O 1
ATOM 1527 N N . ASN A 1 205 ? -20.275 3.418 10.699 1.00 68.31 205 ASN A N 1
ATOM 1528 C CA . ASN A 1 205 ? -21.255 3.243 11.767 1.00 68.31 205 ASN A CA 1
ATOM 1529 C C . ASN A 1 205 ? -22.610 2.789 11.212 1.00 68.31 205 ASN A C 1
ATOM 1531 O O . ASN A 1 205 ? -23.267 1.958 11.827 1.00 68.31 205 ASN A O 1
ATOM 1535 N N . THR A 1 206 ? -22.998 3.261 10.024 1.00 66.94 206 THR A N 1
ATOM 1536 C CA . THR A 1 206 ? -24.213 2.803 9.330 1.00 66.94 206 THR A CA 1
ATOM 1537 C C . THR A 1 206 ? -24.072 1.354 8.869 1.00 66.94 206 THR A C 1
ATOM 1539 O O . THR A 1 206 ? -24.983 0.559 9.079 1.00 66.94 206 THR A O 1
ATOM 1542 N N . VAL A 1 207 ? -22.921 0.969 8.310 1.00 64.62 207 VAL A N 1
ATOM 1543 C CA . VAL A 1 207 ? -22.641 -0.418 7.913 1.00 64.62 207 VAL A CA 1
ATOM 1544 C C . VAL A 1 207 ? -22.592 -1.326 9.143 1.00 64.62 207 VAL A C 1
ATOM 1546 O O . VAL A 1 207 ? -23.247 -2.363 9.153 1.00 64.62 207 VAL A O 1
ATOM 1549 N N . ALA A 1 208 ? -21.920 -0.921 10.220 1.00 69.25 208 ALA A N 1
ATOM 1550 C CA . ALA A 1 208 ? -21.869 -1.663 11.478 1.00 69.25 208 ALA A CA 1
ATOM 1551 C C . ALA A 1 208 ? -23.253 -1.797 12.132 1.00 69.25 208 ALA A C 1
ATOM 1553 O O . ALA A 1 208 ? -23.591 -2.878 12.616 1.00 69.25 208 ALA A O 1
ATOM 1554 N N . ALA A 1 209 ? -24.075 -0.744 12.102 1.00 70.75 209 ALA A N 1
ATOM 1555 C CA . ALA A 1 209 ? -25.460 -0.788 12.559 1.00 70.75 209 ALA A CA 1
ATOM 1556 C C . ALA A 1 209 ? -26.300 -1.733 11.692 1.00 70.75 209 ALA A C 1
ATOM 1558 O O . ALA A 1 209 ? -27.004 -2.570 12.243 1.00 70.75 209 ALA A O 1
ATOM 1559 N N . SER A 1 210 ? -26.157 -1.684 10.363 1.00 61.06 210 SER A N 1
ATOM 1560 C CA . SER A 1 210 ? -26.877 -2.573 9.441 1.00 61.06 210 SER A CA 1
ATOM 1561 C C . SER A 1 210 ? -26.462 -4.041 9.578 1.00 61.06 210 SER A C 1
ATOM 1563 O O . SER A 1 210 ? -27.315 -4.917 9.551 1.00 61.06 210 SER A O 1
ATOM 1565 N N . LEU A 1 211 ? -25.178 -4.330 9.819 1.00 68.00 211 LEU A N 1
ATOM 1566 C CA . LEU A 1 211 ? -24.677 -5.686 10.066 1.00 68.00 211 LEU A CA 1
ATOM 1567 C C . LEU A 1 211 ? -25.075 -6.196 11.452 1.00 68.00 211 LEU A C 1
ATOM 1569 O O . LEU A 1 211 ? -25.337 -7.382 11.622 1.00 68.00 211 LEU A O 1
ATOM 1573 N N . THR A 1 212 ? -25.130 -5.316 12.453 1.00 71.19 212 THR A N 1
ATOM 1574 C CA . THR A 1 212 ? -25.644 -5.656 13.788 1.00 71.19 212 THR A CA 1
ATOM 1575 C C . THR A 1 212 ? -27.147 -5.910 13.728 1.00 71.19 212 THR A C 1
ATOM 1577 O O . THR A 1 212 ? -27.619 -6.880 14.310 1.00 71.19 212 THR A O 1
ATOM 1580 N N . GLN A 1 213 ? -27.883 -5.105 12.962 1.00 66.25 213 GLN A N 1
ATOM 1581 C CA . GLN A 1 213 ? -29.300 -5.295 12.684 1.00 66.25 213 GLN A CA 1
ATOM 1582 C C . GLN A 1 213 ? -29.542 -6.610 11.935 1.00 66.25 213 GLN A C 1
ATOM 1584 O O . GLN A 1 213 ? -30.292 -7.433 12.438 1.00 66.25 213 GLN A O 1
ATOM 1589 N N . GLN A 1 214 ? -28.840 -6.881 10.830 1.00 58.97 214 GLN A N 1
ATOM 1590 C CA . GLN A 1 214 ? -28.942 -8.150 10.095 1.00 58.97 214 GLN A CA 1
ATOM 1591 C C . GLN A 1 214 ? -28.563 -9.359 10.953 1.00 58.97 214 GLN A C 1
ATOM 1593 O O . GLN A 1 214 ? -29.223 -10.388 10.881 1.00 58.97 214 GLN A O 1
ATOM 1598 N N . ARG A 1 215 ? -27.530 -9.253 11.797 1.00 59.91 215 ARG A N 1
ATOM 1599 C CA . ARG A 1 215 ? -27.161 -10.315 12.745 1.00 59.91 215 ARG A CA 1
ATOM 1600 C C . ARG A 1 215 ? -28.272 -10.570 13.764 1.00 59.91 215 ARG A C 1
ATOM 1602 O O . ARG A 1 215 ? -28.572 -11.723 14.044 1.00 59.91 215 ARG A O 1
ATOM 1609 N N . ASN A 1 216 ? -28.872 -9.513 14.306 1.00 58.91 216 ASN A N 1
ATOM 1610 C CA . ASN A 1 216 ? -29.929 -9.622 15.309 1.00 58.91 216 ASN A CA 1
ATOM 1611 C C . ASN A 1 216 ? -31.255 -10.105 14.689 1.00 58.91 216 ASN A C 1
ATOM 1613 O O . ASN A 1 216 ? -31.950 -10.922 15.290 1.00 58.91 216 ASN A O 1
ATOM 1617 N N . GLU A 1 217 ? -31.567 -9.672 13.465 1.00 55.62 217 GLU A N 1
ATOM 1618 C CA . GLU A 1 217 ? -32.699 -10.143 12.653 1.00 55.62 217 GLU A CA 1
ATOM 1619 C C . GLU A 1 217 ? -32.495 -11.592 12.171 1.00 55.62 217 GLU A C 1
ATOM 1621 O O . GLU A 1 217 ? -33.458 -12.344 12.044 1.00 55.62 217 GLU A O 1
ATOM 1626 N N . SER A 1 218 ? -31.244 -12.044 12.019 1.00 49.53 218 SER A N 1
ATOM 1627 C CA . SER A 1 218 ? -30.878 -13.428 11.683 1.00 49.53 218 SER A CA 1
ATOM 1628 C C . SER A 1 218 ? -31.001 -14.413 12.862 1.00 49.53 218 SER A C 1
ATOM 1630 O O . SER A 1 218 ? -30.397 -15.488 12.831 1.00 49.53 218 SER A O 1
ATOM 1632 N N . THR A 1 219 ? -31.793 -14.089 13.891 1.00 50.12 219 THR A N 1
ATOM 1633 C CA . THR A 1 219 ? -32.085 -15.017 15.000 1.00 50.12 219 THR A CA 1
ATOM 1634 C C . THR A 1 219 ? -33.428 -15.736 14.858 1.00 50.12 219 THR A C 1
ATOM 1636 O O . THR A 1 219 ? -33.698 -16.648 15.631 1.00 50.12 219 THR A O 1
ATOM 1639 N N . VAL A 1 220 ? -34.273 -15.430 13.866 1.00 45.28 220 VAL A N 1
ATOM 1640 C CA . VAL A 1 220 ? -35.488 -16.231 13.630 1.00 45.28 220 VAL A CA 1
ATOM 1641 C C . VAL A 1 220 ? -35.840 -16.267 12.145 1.00 45.28 220 VAL A C 1
ATOM 1643 O O . VAL A 1 220 ? -36.399 -15.319 11.607 1.00 45.28 220 VAL A O 1
ATOM 1646 N N . GLY A 1 221 ? -35.569 -17.397 11.491 1.00 38.28 221 GLY A N 1
ATOM 1647 C CA . GLY A 1 221 ? -36.168 -17.716 10.197 1.00 38.28 221 GLY A CA 1
ATOM 1648 C C . GLY A 1 221 ? -35.170 -18.243 9.180 1.00 38.28 221 GLY A C 1
ATOM 1649 O O . GLY A 1 221 ? -34.464 -17.494 8.516 1.00 38.28 221 GLY A O 1
ATOM 1650 N N . THR A 1 222 ? -35.179 -19.557 8.996 1.00 43.78 222 THR A N 1
ATOM 1651 C CA . THR A 1 222 ? -34.717 -20.216 7.777 1.00 43.78 222 THR A CA 1
ATOM 1652 C C . THR A 1 222 ? -35.438 -19.603 6.572 1.00 43.78 222 THR A C 1
ATOM 1654 O O . THR A 1 222 ? -36.562 -19.981 6.246 1.00 43.78 222 THR A O 1
ATOM 1657 N N . SER A 1 223 ? -34.834 -18.618 5.919 1.00 39.56 223 SER A N 1
ATOM 1658 C CA . SER A 1 223 ? -35.283 -18.127 4.620 1.00 39.56 223 SER A CA 1
ATOM 1659 C C . SER A 1 223 ? -34.073 -17.949 3.725 1.00 39.56 223 SER A C 1
ATOM 1661 O O . SER A 1 223 ? -33.240 -17.065 3.890 1.00 39.56 223 SER A O 1
ATOM 1663 N N . TYR A 1 224 ? -33.978 -18.900 2.807 1.00 37.97 224 TYR A N 1
ATOM 1664 C CA . TYR A 1 224 ? -33.052 -18.962 1.698 1.00 37.97 224 TYR A CA 1
ATOM 1665 C C . TYR A 1 224 ? -33.202 -17.701 0.833 1.00 37.97 224 TYR A C 1
ATOM 1667 O O . TYR A 1 224 ? -34.176 -17.565 0.095 1.00 37.97 224 TYR A O 1
ATOM 1675 N N . TYR A 1 225 ? -32.248 -16.774 0.935 1.00 35.94 225 TYR A N 1
ATOM 1676 C CA . TYR A 1 225 ? -32.098 -15.671 -0.013 1.00 35.94 225 TYR A CA 1
ATOM 1677 C C . TYR A 1 225 ? -31.033 -16.052 -1.050 1.00 35.94 225 TYR A C 1
ATOM 1679 O O . TYR A 1 225 ? -29.887 -16.296 -0.666 1.00 35.94 225 TYR A O 1
ATOM 1687 N N . PRO A 1 226 ? -31.358 -16.094 -2.356 1.00 38.97 226 PRO A N 1
ATOM 1688 C CA . PRO A 1 226 ? -30.371 -16.330 -3.395 1.00 38.97 226 PRO A CA 1
ATOM 1689 C C . PRO A 1 226 ? -29.634 -15.015 -3.662 1.00 38.97 226 PRO A C 1
ATOM 1691 O O . PRO A 1 226 ? -30.009 -14.245 -4.543 1.00 38.97 226 PRO A O 1
ATOM 1694 N N . TYR A 1 227 ? -28.588 -14.725 -2.891 1.00 38.66 227 TYR A N 1
ATOM 1695 C CA . TYR A 1 227 ? -27.594 -13.762 -3.347 1.00 38.66 227 TYR A CA 1
ATOM 1696 C C . TYR A 1 227 ? -26.696 -14.473 -4.359 1.00 38.66 227 TYR A C 1
ATOM 1698 O O . TYR A 1 227 ? -26.064 -15.488 -4.071 1.00 38.66 227 TYR A O 1
ATOM 1706 N N . THR A 1 228 ? -26.672 -13.953 -5.581 1.00 44.31 228 THR A N 1
ATOM 1707 C CA . THR A 1 228 ? -25.695 -14.328 -6.598 1.00 44.31 228 THR A CA 1
ATOM 1708 C C . THR A 1 228 ? -24.311 -13.970 -6.069 1.00 44.31 228 THR A C 1
ATOM 1710 O O . THR A 1 228 ? -23.938 -12.798 -6.023 1.00 44.31 228 THR A O 1
ATOM 1713 N N . THR A 1 229 ? -23.563 -14.972 -5.618 1.00 41.41 229 THR A N 1
ATOM 1714 C CA . THR A 1 229 ? -22.180 -14.821 -5.175 1.00 41.41 229 THR A CA 1
ATOM 1715 C C . THR A 1 229 ? -21.295 -14.516 -6.375 1.00 41.41 229 THR A C 1
ATOM 1717 O O . THR A 1 229 ? -20.833 -15.424 -7.069 1.00 41.41 229 THR A O 1
ATOM 1720 N N . THR A 1 230 ? -21.027 -13.237 -6.620 1.00 40.12 230 THR A N 1
ATOM 1721 C CA . THR A 1 230 ? -19.826 -12.850 -7.357 1.00 40.12 230 THR A CA 1
ATOM 1722 C C . THR A 1 230 ? -18.642 -13.140 -6.438 1.00 40.12 230 THR A C 1
ATOM 1724 O O . THR A 1 230 ? -18.522 -12.576 -5.353 1.00 40.12 230 THR A O 1
ATOM 1727 N N . LEU A 1 231 ? -17.841 -14.115 -6.855 1.00 39.22 231 LEU A N 1
ATOM 1728 C CA . LEU A 1 231 ? -16.686 -14.675 -6.163 1.00 39.22 231 LEU A CA 1
ATOM 1729 C C . LEU A 1 231 ? -15.743 -13.577 -5.646 1.00 39.22 231 LEU A C 1
ATOM 1731 O O . LEU A 1 231 ? -15.026 -12.954 -6.427 1.00 39.22 231 LEU A O 1
ATOM 1735 N N . TRP A 1 232 ? -15.682 -13.401 -4.326 1.00 36.56 232 TRP A N 1
ATOM 1736 C CA . TRP A 1 232 ? -14.459 -12.921 -3.690 1.00 36.56 232 TRP A CA 1
ATOM 1737 C C . TRP A 1 232 ? -13.437 -14.048 -3.820 1.00 36.56 232 TRP A C 1
ATOM 1739 O O . TRP A 1 232 ? -13.531 -15.070 -3.141 1.00 36.56 232 TRP A O 1
ATOM 1749 N N . GLN A 1 233 ? -12.526 -13.902 -4.783 1.00 40.06 233 GLN A N 1
ATOM 1750 C CA . GLN A 1 233 ? -11.394 -14.807 -4.940 1.00 40.06 233 GLN A CA 1
ATOM 1751 C C . GLN A 1 233 ? -10.582 -14.829 -3.644 1.00 40.06 233 GLN A C 1
ATOM 1753 O O . GLN A 1 233 ? -10.393 -13.798 -2.996 1.00 40.06 233 GLN A O 1
ATOM 1758 N N . GLY A 1 234 ? -10.168 -16.037 -3.266 1.00 41.97 234 GLY A N 1
ATOM 1759 C CA . GLY A 1 234 ? -9.598 -16.357 -1.971 1.00 41.97 234 GLY A CA 1
ATOM 1760 C C . GLY A 1 234 ? -8.371 -15.522 -1.641 1.00 41.97 234 GLY A C 1
ATOM 1761 O O . GLY A 1 234 ? -7.293 -15.747 -2.181 1.00 41.97 234 GLY A O 1
ATOM 1762 N N . TYR A 1 235 ? -8.532 -14.622 -0.678 1.00 40.09 235 TYR A N 1
ATOM 1763 C CA . TYR A 1 235 ? -7.466 -14.432 0.286 1.00 40.09 235 TYR A CA 1
ATOM 1764 C C . TYR A 1 235 ? -7.525 -15.608 1.251 1.00 40.09 235 TYR A C 1
ATOM 1766 O O . TYR A 1 235 ? -8.584 -15.933 1.790 1.00 40.09 235 TYR A O 1
ATOM 1774 N N . ASP A 1 236 ? -6.388 -16.264 1.435 1.00 47.66 236 ASP A N 1
ATOM 1775 C CA . ASP A 1 236 ? -6.215 -17.210 2.517 1.00 47.66 236 ASP A CA 1
ATOM 1776 C C . ASP A 1 236 ? -6.219 -16.422 3.835 1.00 47.66 236 ASP A C 1
ATOM 1778 O O . ASP A 1 236 ? -5.265 -15.727 4.177 1.00 47.66 236 ASP A O 1
ATOM 1782 N N . ILE A 1 237 ? -7.356 -16.449 4.529 1.00 55.16 237 ILE A N 1
ATOM 1783 C CA . ILE A 1 237 ? -7.550 -15.801 5.835 1.00 55.16 237 ILE A CA 1
ATOM 1784 C C . ILE A 1 237 ? -7.038 -16.730 6.957 1.00 55.16 237 ILE A C 1
ATOM 1786 O O . ILE A 1 237 ? -7.143 -16.393 8.139 1.00 55.16 237 ILE A O 1
ATOM 1790 N N . SER A 1 238 ? -6.452 -17.892 6.627 1.00 47.53 238 SER A N 1
ATOM 1791 C CA . SER A 1 238 ? -5.838 -18.783 7.612 1.00 47.53 238 SER A CA 1
ATOM 1792 C C . SER A 1 238 ? -4.566 -18.145 8.194 1.00 47.53 238 SER A C 1
ATOM 1794 O O . SER A 1 238 ? -3.448 -18.298 7.723 1.00 47.53 238 SER A O 1
ATOM 1796 N N . GLY A 1 239 ? -4.761 -17.328 9.227 1.00 47.25 239 GLY A N 1
ATOM 1797 C CA . GLY A 1 239 ? -3.693 -16.575 9.885 1.00 47.25 239 GLY A CA 1
ATOM 1798 C C . GLY A 1 239 ? -4.150 -15.266 10.525 1.00 47.25 239 GLY A C 1
ATOM 1799 O O . GLY A 1 239 ? -3.449 -14.744 11.388 1.00 47.25 239 GLY A O 1
ATOM 1800 N N . LEU A 1 240 ? -5.331 -14.749 10.168 1.00 42.72 240 LEU A N 1
ATOM 1801 C CA . LEU A 1 240 ? -5.912 -13.589 10.845 1.00 42.72 240 LEU A CA 1
ATOM 1802 C C . LEU A 1 240 ? -6.703 -14.047 12.075 1.00 42.72 240 LEU A C 1
ATOM 1804 O O . LEU A 1 240 ? -7.842 -14.500 11.974 1.00 42.72 240 LEU A O 1
ATOM 1808 N N . SER A 1 241 ? -6.107 -13.908 13.258 1.00 52.09 241 SER A N 1
ATOM 1809 C CA . SER A 1 241 ? -6.837 -13.996 14.520 1.00 52.09 241 SER A CA 1
ATOM 1810 C C . SER A 1 241 ? -7.573 -12.678 14.772 1.00 52.09 241 SER A C 1
ATOM 1812 O O . SER A 1 241 ? -6.998 -11.675 15.190 1.00 52.09 241 SER A O 1
ATOM 1814 N N . TYR A 1 242 ? -8.879 -12.668 14.511 1.00 49.56 242 TYR A N 1
ATOM 1815 C CA . TYR A 1 242 ? -9.753 -11.621 15.027 1.00 49.56 242 TYR A CA 1
ATOM 1816 C C . TYR A 1 242 ? -10.155 -11.978 16.459 1.00 49.56 242 TYR A C 1
ATOM 1818 O O . TYR A 1 242 ? -10.994 -12.851 16.681 1.00 49.56 242 TYR A O 1
ATOM 1826 N N . THR A 1 243 ? -9.570 -11.291 17.436 1.00 56.56 243 THR A N 1
ATOM 1827 C CA . THR A 1 243 ? -10.085 -11.307 18.806 1.00 56.56 243 THR A CA 1
ATOM 1828 C C . THR A 1 243 ? -11.206 -10.280 18.881 1.00 56.56 243 THR A C 1
ATOM 1830 O O . THR A 1 243 ? -10.950 -9.075 18.874 1.00 56.56 243 THR A O 1
ATOM 1833 N N . ALA A 1 244 ? -12.456 -10.746 18.919 1.00 61.06 244 ALA A N 1
ATOM 1834 C CA . ALA A 1 244 ? -13.587 -9.864 19.180 1.00 61.06 244 ALA A CA 1
ATOM 1835 C C . ALA A 1 244 ? -13.343 -9.111 20.502 1.00 61.06 244 ALA A C 1
ATOM 1837 O O . ALA A 1 244 ? -12.889 -9.737 21.465 1.00 61.06 244 ALA A O 1
ATOM 1838 N N . PRO A 1 245 ? -13.625 -7.797 20.581 1.00 64.31 245 PRO A N 1
ATOM 1839 C CA . PRO A 1 245 ? -13.553 -7.092 21.853 1.00 64.31 245 PRO A CA 1
ATOM 1840 C C . PRO A 1 245 ? -14.434 -7.821 22.871 1.00 64.31 245 PRO A C 1
ATOM 1842 O O . PRO A 1 245 ? -15.549 -8.241 22.543 1.00 64.31 245 PRO A O 1
ATOM 1845 N N . ALA A 1 246 ? -13.916 -8.010 24.087 1.00 72.56 246 ALA A N 1
ATOM 1846 C CA . ALA A 1 246 ? -14.655 -8.678 25.147 1.00 72.56 246 ALA A CA 1
ATOM 1847 C C . ALA A 1 246 ? -15.991 -7.952 25.351 1.00 72.56 246 ALA A C 1
ATOM 1849 O O . ALA A 1 246 ? -16.020 -6.733 25.535 1.00 72.56 246 ALA A O 1
ATOM 1850 N N . LYS A 1 247 ? -17.103 -8.694 25.277 1.00 84.19 247 LYS A N 1
ATOM 1851 C CA . LYS A 1 247 ? -18.412 -8.135 25.617 1.00 84.19 247 LYS A CA 1
ATOM 1852 C C . LYS A 1 247 ? -18.359 -7.668 27.066 1.00 84.19 247 LYS A C 1
ATOM 1854 O O . LYS A 1 247 ? -17.953 -8.434 27.936 1.00 84.19 247 LYS A O 1
ATOM 1859 N N . THR A 1 248 ? -18.773 -6.434 27.305 1.00 91.00 248 THR A N 1
ATOM 1860 C CA . THR A 1 248 ? -18.929 -5.898 28.652 1.00 91.00 248 THR A CA 1
ATOM 1861 C C . THR A 1 248 ? -20.391 -5.964 29.071 1.00 91.00 248 THR A C 1
ATOM 1863 O O . THR A 1 248 ? -21.300 -5.791 28.257 1.00 91.00 248 THR A O 1
ATOM 1866 N N . TYR A 1 249 ? -20.600 -6.220 30.352 1.00 94.31 249 TYR A N 1
ATOM 1867 C CA . TYR A 1 249 ? -21.888 -6.213 31.034 1.00 94.31 249 TYR A CA 1
ATOM 1868 C C . TYR A 1 249 ? -21.774 -5.319 32.264 1.00 94.31 249 TYR A C 1
ATOM 1870 O O . TYR A 1 249 ? -20.676 -4.895 32.626 1.00 94.31 249 TYR A O 1
ATOM 1878 N N . SER A 1 250 ? -22.889 -5.027 32.920 1.00 95.94 250 SER A N 1
ATOM 1879 C CA . SER A 1 250 ? -22.883 -4.289 34.179 1.00 95.94 250 SER A CA 1
ATOM 1880 C C . SER A 1 250 ? -23.363 -5.132 35.354 1.00 95.94 250 SER A C 1
ATOM 1882 O O . SER A 1 250 ? -24.255 -5.967 35.213 1.00 95.94 250 SER A O 1
ATOM 1884 N N . ILE A 1 251 ? -22.773 -4.881 36.522 1.00 97.69 251 ILE A N 1
ATOM 1885 C CA . ILE A 1 251 ? -23.313 -5.261 37.827 1.00 97.69 251 ILE A CA 1
ATOM 1886 C C . ILE A 1 251 ? -23.807 -3.978 38.489 1.00 97.69 251 ILE A C 1
ATOM 1888 O O . ILE A 1 251 ? -23.018 -3.056 38.712 1.00 97.69 251 ILE A O 1
ATOM 1892 N N . SER A 1 252 ? -25.095 -3.902 38.807 1.00 97.44 252 SER A N 1
ATOM 1893 C CA . SER A 1 252 ? -25.698 -2.718 39.417 1.00 97.44 252 SER A CA 1
ATOM 1894 C C . SER A 1 252 ? -26.592 -3.043 40.606 1.00 97.44 252 SER A C 1
ATOM 1896 O O . SER A 1 252 ? -27.128 -4.148 40.754 1.00 97.44 252 SER A O 1
ATOM 1898 N N . GLY A 1 253 ? -26.776 -2.036 41.451 1.00 97.19 253 GLY A N 1
ATOM 1899 C CA . GLY A 1 253 ? -27.655 -2.125 42.601 1.00 97.19 253 GLY A CA 1
ATOM 1900 C C . GLY A 1 253 ? -27.621 -0.875 43.463 1.00 97.19 253 GLY A C 1
ATOM 1901 O O . GLY A 1 253 ? -27.305 0.219 42.985 1.00 97.19 253 GLY A O 1
ATOM 1902 N N . PHE A 1 254 ? -28.001 -1.049 44.725 1.00 97.44 254 PHE A N 1
ATOM 1903 C CA . PHE A 1 254 ? -28.248 0.031 45.667 1.00 97.44 254 PHE A CA 1
ATOM 1904 C C . PHE A 1 254 ? -27.531 -0.209 46.998 1.00 97.44 254 PHE A C 1
ATOM 1906 O O . PHE A 1 254 ? -27.606 -1.301 47.562 1.00 97.44 254 PHE A O 1
ATOM 1913 N N . VAL A 1 255 ? -26.856 0.815 47.514 1.00 97.06 255 VAL A N 1
ATOM 1914 C CA . VAL A 1 255 ? -26.258 0.828 48.850 1.00 97.06 255 VAL A CA 1
ATOM 1915 C C . VAL A 1 255 ? -27.110 1.704 49.759 1.00 97.06 255 VAL A C 1
ATOM 1917 O O . VAL A 1 255 ? -27.257 2.903 49.524 1.00 97.06 255 VAL A O 1
ATOM 1920 N N . THR A 1 256 ? -27.666 1.098 50.801 1.00 96.62 256 THR A N 1
ATOM 1921 C CA . THR A 1 256 ? -28.534 1.752 51.783 1.00 96.62 256 THR A CA 1
ATOM 1922 C C . THR A 1 256 ? -27.752 2.100 53.049 1.00 96.62 256 THR A C 1
ATOM 1924 O O . THR A 1 256 ? -26.870 1.352 53.480 1.00 96.62 256 THR A O 1
ATOM 1927 N N . GLN A 1 257 ? -28.1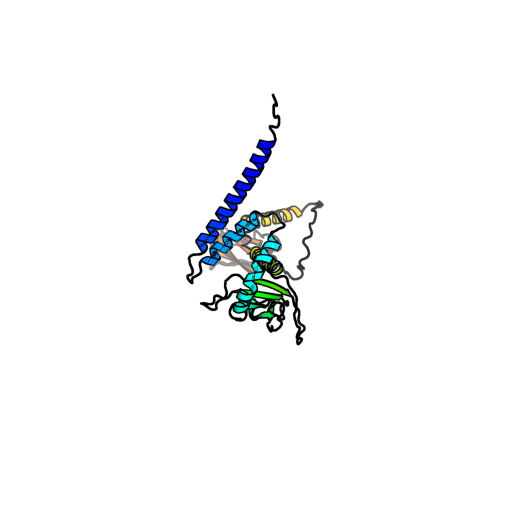12 3.216 53.680 1.00 93.69 257 GLN A N 1
ATOM 1928 C CA . GLN A 1 257 ? -27.599 3.607 54.993 1.00 93.69 257 GLN A CA 1
ATOM 1929 C C . GLN A 1 257 ? -27.939 2.579 56.085 1.00 93.69 257 GLN A C 1
ATOM 1931 O O . GLN A 1 257 ? -28.849 1.759 55.946 1.00 93.69 257 GLN A O 1
ATOM 1936 N N . LYS A 1 258 ? -27.219 2.650 57.210 1.00 92.88 258 LYS A N 1
ATOM 1937 C CA . LYS A 1 258 ? -27.351 1.713 58.335 1.00 92.88 258 LYS A CA 1
ATOM 1938 C C . LYS A 1 258 ? -28.763 1.648 58.916 1.00 92.88 258 LYS A C 1
ATOM 1940 O O . LYS A 1 258 ? -29.239 0.570 59.263 1.00 92.88 258 LYS A O 1
ATOM 1945 N N . ASP A 1 259 ? -29.442 2.786 58.983 1.00 90.75 259 ASP A N 1
ATOM 1946 C CA . ASP A 1 259 ? -30.811 2.919 59.487 1.00 90.75 259 ASP A CA 1
ATOM 1947 C C . ASP A 1 259 ? -31.895 2.542 58.458 1.00 90.75 259 ASP A C 1
ATOM 1949 O O . ASP A 1 259 ? -33.082 2.572 58.778 1.00 90.75 259 ASP A O 1
ATOM 1953 N N . GLY A 1 260 ? -31.507 2.185 57.228 1.00 87.00 260 GLY A N 1
ATOM 1954 C CA . GLY A 1 260 ? -32.435 1.850 56.151 1.00 87.00 260 GLY A CA 1
ATOM 1955 C C . GLY A 1 260 ? -33.150 3.054 55.525 1.00 87.00 260 GLY A C 1
ATOM 1956 O O . GLY A 1 260 ? -34.022 2.854 54.682 1.00 87.00 260 GLY A O 1
ATOM 1957 N N . SER A 1 261 ? -32.820 4.289 55.922 1.00 85.31 261 SER A N 1
ATOM 1958 C CA . SER A 1 261 ? -33.607 5.490 55.595 1.00 85.31 261 SER A CA 1
ATOM 1959 C C . SER A 1 261 ? -33.456 5.987 54.154 1.00 85.31 261 SER A C 1
ATOM 1961 O O . SER A 1 261 ? -34.287 6.766 53.682 1.00 85.31 261 SER A O 1
ATOM 1963 N N . GLY A 1 262 ? -32.428 5.534 53.432 1.00 89.94 262 GLY A N 1
ATOM 1964 C CA . GLY A 1 262 ? -32.193 5.927 52.046 1.00 89.94 262 GLY A CA 1
ATOM 1965 C C . GLY A 1 262 ? -30.841 5.485 51.495 1.00 89.94 262 GLY A C 1
ATOM 1966 O O . GLY A 1 262 ? -30.086 4.759 52.144 1.00 89.94 262 GLY A O 1
ATOM 1967 N N . GLY A 1 263 ? -30.552 5.934 50.272 1.00 93.19 263 GLY A N 1
ATOM 1968 C CA . GLY A 1 263 ? -29.282 5.685 49.595 1.00 93.19 263 GLY A CA 1
ATOM 1969 C C . GLY A 1 263 ? -28.104 6.332 50.314 1.00 93.19 263 GLY A C 1
ATOM 1970 O O . GLY A 1 263 ? -28.228 7.413 50.895 1.00 93.19 263 GLY A O 1
ATOM 1971 N N . GLN A 1 264 ? -26.968 5.646 50.295 1.00 93.19 264 GLN A N 1
ATOM 1972 C CA . GLN A 1 264 ? -25.707 6.146 50.820 1.00 93.19 264 GLN A CA 1
ATOM 1973 C C . GLN A 1 264 ? -24.802 6.589 49.669 1.00 93.19 264 GLN A C 1
ATOM 1975 O O . GLN A 1 264 ? -24.558 5.812 48.751 1.00 93.19 264 GLN A O 1
ATOM 1980 N N . ASP A 1 265 ? -24.279 7.811 49.747 1.00 92.94 265 ASP A N 1
ATOM 1981 C CA . ASP A 1 265 ? -23.459 8.409 48.688 1.00 92.94 265 ASP A CA 1
ATOM 1982 C C . ASP A 1 265 ? -21.972 8.343 49.009 1.00 92.94 265 ASP A C 1
ATOM 1984 O O . ASP A 1 265 ? -21.567 8.319 50.172 1.00 92.94 265 ASP A O 1
ATOM 1988 N N . GLY A 1 266 ? -21.144 8.335 47.963 1.00 91.44 266 GLY A N 1
ATOM 1989 C CA . GLY A 1 266 ? -19.688 8.335 48.109 1.00 91.44 266 GLY A CA 1
ATOM 1990 C C . GLY A 1 266 ? -19.098 7.006 48.593 1.00 91.44 266 GLY A C 1
ATOM 1991 O O . GLY A 1 266 ? -17.904 6.937 48.873 1.00 91.44 266 GLY A O 1
ATOM 1992 N N . VAL A 1 267 ? -19.900 5.942 48.663 1.00 94.94 267 VAL A N 1
ATOM 1993 C CA . VAL A 1 267 ? -19.417 4.573 48.889 1.00 94.94 267 VAL A CA 1
ATOM 1994 C C . VAL A 1 267 ? -18.790 4.052 47.602 1.00 94.94 267 VAL A C 1
ATOM 1996 O O . VAL A 1 267 ? -19.446 4.074 46.558 1.00 94.94 267 VAL A O 1
ATOM 1999 N N . SER A 1 268 ? -17.555 3.557 47.677 1.00 96.56 268 SER A N 1
ATOM 2000 C CA . SER A 1 268 ? -16.891 2.884 46.557 1.00 96.56 268 SER A CA 1
ATOM 2001 C C . SER A 1 268 ? -17.248 1.404 46.565 1.00 96.56 268 SER A C 1
ATOM 2003 O O . SER A 1 268 ? -16.916 0.696 47.509 1.00 96.56 268 SER A O 1
ATOM 2005 N N . VAL A 1 269 ? -17.916 0.931 45.520 1.00 97.62 269 VAL A N 1
ATOM 2006 C CA . VAL A 1 269 ? -18.248 -0.481 45.317 1.00 97.62 269 VAL A CA 1
ATOM 2007 C C . VAL A 1 269 ? -17.241 -1.085 44.356 1.00 97.62 269 VAL A C 1
ATOM 2009 O O . VAL A 1 269 ? -17.020 -0.534 43.280 1.00 97.62 269 VAL A O 1
ATOM 2012 N N . TYR A 1 270 ? -16.643 -2.205 44.744 1.00 97.12 270 TYR A N 1
ATOM 2013 C CA . TYR A 1 270 ? -15.654 -2.940 43.963 1.00 97.12 270 TYR A CA 1
ATOM 2014 C C . TYR A 1 270 ? -16.247 -4.263 43.490 1.00 97.12 270 TYR A C 1
ATOM 2016 O O . TYR A 1 270 ? -16.997 -4.901 44.223 1.00 97.12 270 TYR A O 1
ATOM 2024 N N . ALA A 1 271 ? -15.896 -4.676 42.277 1.00 97.00 271 ALA A N 1
ATOM 2025 C CA . ALA A 1 271 ? -16.120 -6.012 41.745 1.00 97.00 271 ALA A CA 1
ATOM 2026 C C . ALA A 1 271 ? -14.753 -6.620 41.431 1.00 97.00 271 ALA A C 1
ATOM 2028 O O . ALA A 1 271 ? -14.072 -6.178 40.503 1.00 97.00 271 ALA A O 1
ATOM 2029 N N . TRP A 1 272 ? -14.349 -7.610 42.222 1.00 95.94 272 TRP A N 1
ATOM 2030 C CA . TRP A 1 272 ? -13.030 -8.227 42.135 1.00 95.94 272 TRP A CA 1
ATOM 2031 C C . TRP A 1 272 ? -13.121 -9.684 41.680 1.00 95.94 272 TRP A C 1
ATOM 2033 O O . TRP A 1 272 ? -13.968 -10.443 42.145 1.00 95.94 272 TRP A O 1
ATOM 2043 N N . SER A 1 273 ? -12.226 -10.076 40.783 1.00 93.25 273 SER A N 1
ATOM 2044 C CA . SER A 1 273 ? -11.999 -11.449 40.330 1.00 93.25 273 SER A CA 1
ATOM 2045 C C . SER A 1 273 ? -10.494 -11.674 40.166 1.00 93.25 273 SER A C 1
ATOM 2047 O O . SER A 1 273 ? -9.716 -10.723 40.240 1.00 93.25 273 SER A O 1
ATOM 2049 N N . HIS A 1 274 ? -10.071 -12.912 39.902 1.00 86.62 274 HIS A N 1
ATOM 2050 C CA . HIS A 1 274 ? -8.653 -13.213 39.678 1.00 86.62 274 HIS A CA 1
ATOM 2051 C C . HIS A 1 274 ? -8.035 -12.388 38.532 1.00 86.62 274 HIS A C 1
ATOM 2053 O O . HIS A 1 274 ? -6.888 -11.963 38.640 1.00 86.62 274 HIS A O 1
ATOM 2059 N N . ASP A 1 275 ? -8.815 -12.124 37.478 1.00 84.25 275 ASP A N 1
ATOM 2060 C CA . ASP A 1 275 ? -8.333 -11.535 36.221 1.00 84.25 275 ASP A CA 1
ATOM 2061 C C . ASP A 1 275 ? -8.824 -10.095 35.976 1.00 84.25 275 ASP A C 1
ATOM 2063 O O . ASP A 1 275 ? -8.440 -9.462 34.991 1.00 84.25 275 ASP A O 1
ATOM 2067 N N . TYR A 1 276 ? -9.703 -9.567 36.833 1.00 89.56 276 TYR A N 1
ATOM 2068 C CA . TYR A 1 276 ? -10.350 -8.270 36.625 1.00 89.56 276 TYR A CA 1
ATOM 2069 C C . TYR A 1 276 ? -10.759 -7.602 37.938 1.00 89.56 276 TYR A C 1
ATOM 2071 O O . TYR A 1 276 ? -11.340 -8.247 38.813 1.00 89.56 276 TYR A O 1
ATOM 2079 N N . GLU A 1 277 ? -10.557 -6.287 38.009 1.00 91.75 277 GLU A N 1
ATOM 2080 C CA . GLU A 1 277 ? -11.038 -5.416 39.078 1.00 91.75 277 GLU A CA 1
ATOM 2081 C C . GLU A 1 277 ? -11.739 -4.194 38.471 1.00 91.75 277 GLU A C 1
ATOM 2083 O O . GLU A 1 277 ? -11.187 -3.505 37.610 1.00 91.75 277 GLU A O 1
ATOM 2088 N N . GLY A 1 278 ? -12.967 -3.931 38.914 1.00 93.06 278 GLY A N 1
ATOM 2089 C CA . GLY A 1 278 ? -13.739 -2.748 38.540 1.00 93.06 278 GLY A CA 1
ATOM 2090 C C . GLY A 1 278 ? -14.323 -2.072 39.771 1.00 93.06 278 GLY A C 1
ATOM 2091 O O . GLY A 1 278 ? -14.541 -2.717 40.795 1.00 93.06 278 GLY A O 1
ATOM 2092 N N . SER A 1 279 ? -14.600 -0.774 39.682 1.00 96.38 279 SER A N 1
ATOM 2093 C CA . SER A 1 279 ? -15.223 -0.038 40.778 1.00 96.38 279 SER A CA 1
ATOM 2094 C C . SER A 1 279 ? -16.161 1.062 40.298 1.00 96.38 279 SER A C 1
ATOM 2096 O O . SER A 1 279 ? -16.076 1.536 39.163 1.00 96.38 279 SER A O 1
ATOM 2098 N N . ALA A 1 280 ? -17.088 1.449 41.169 1.00 96.75 280 ALA A N 1
ATOM 2099 C CA . ALA A 1 280 ? -17.992 2.571 40.968 1.00 96.75 280 ALA A CA 1
ATOM 2100 C C . ALA A 1 280 ? -18.288 3.247 42.306 1.00 96.75 280 ALA A C 1
ATOM 2102 O O . ALA A 1 280 ? -18.425 2.579 43.329 1.00 96.75 280 ALA A O 1
ATOM 2103 N N . SER A 1 281 ? -18.433 4.568 42.297 1.00 96.25 281 SER A N 1
ATOM 2104 C CA . SER A 1 281 ? -18.944 5.300 43.455 1.00 96.25 281 SER A CA 1
ATOM 2105 C C . SER A 1 281 ? -20.459 5.428 43.375 1.00 96.25 281 SER A C 1
ATOM 2107 O O . SER A 1 281 ? -21.031 5.613 42.301 1.00 96.25 281 SER A O 1
ATOM 2109 N N . THR A 1 282 ? -21.106 5.341 44.528 1.00 96.06 282 THR A N 1
ATOM 2110 C CA . THR A 1 282 ? -22.556 5.500 44.657 1.00 96.06 282 THR A CA 1
ATOM 2111 C C . THR A 1 282 ? -22.997 6.953 44.483 1.00 96.06 282 THR A C 1
ATOM 2113 O O . THR A 1 282 ? -22.333 7.881 44.950 1.00 96.06 282 THR A O 1
ATOM 2116 N N . THR A 1 283 ? -24.140 7.145 43.821 1.00 95.44 283 THR A N 1
ATOM 2117 C CA . THR A 1 283 ? -24.869 8.422 43.726 1.00 95.44 283 THR A CA 1
ATOM 2118 C C . THR A 1 283 ? -26.340 8.178 44.041 1.00 95.44 283 THR A C 1
ATOM 2120 O O . THR A 1 283 ? -26.995 7.379 43.374 1.00 95.44 283 THR A O 1
ATOM 2123 N N . VAL A 1 284 ? -26.863 8.840 45.067 1.00 93.19 284 VAL A N 1
ATOM 2124 C CA . VAL A 1 284 ? -28.146 8.525 45.718 1.00 93.19 284 VAL A CA 1
ATOM 2125 C C . VAL A 1 284 ? -28.267 7.026 46.040 1.00 93.19 284 VAL A C 1
ATOM 2127 O O . VAL A 1 284 ? -29.290 6.405 45.776 1.00 93.19 284 VAL A O 1
ATOM 2130 N N . GLY A 1 285 ? -27.193 6.406 46.540 1.00 93.44 285 GLY A N 1
ATOM 2131 C CA . GLY A 1 285 ? -27.108 4.959 46.793 1.00 93.44 285 GLY A CA 1
ATOM 2132 C C . GLY A 1 285 ? -26.966 4.060 45.560 1.00 93.44 285 GLY A C 1
ATOM 2133 O O . GLY A 1 285 ? -26.611 2.895 45.707 1.00 93.44 285 GLY A O 1
ATOM 2134 N N . VAL A 1 286 ? -27.187 4.552 44.340 1.00 97.06 286 VAL A N 1
ATOM 2135 C CA . VAL A 1 286 ? -27.117 3.733 43.119 1.00 97.06 286 VAL A CA 1
ATOM 2136 C C . VAL A 1 286 ? -25.670 3.568 42.664 1.00 97.06 286 VAL A C 1
ATOM 2138 O O . VAL A 1 286 ? -24.926 4.547 42.615 1.00 97.06 286 VAL A O 1
ATOM 2141 N N . TYR A 1 287 ? -25.287 2.357 42.257 1.00 97.12 287 TYR A N 1
ATOM 2142 C CA . TYR A 1 287 ? -24.007 2.089 41.599 1.00 97.12 287 TYR A CA 1
ATOM 2143 C C . TYR A 1 287 ? -24.178 1.198 40.359 1.00 97.12 287 TYR A C 1
ATOM 2145 O O . TYR A 1 287 ? -25.140 0.437 40.239 1.00 97.12 287 TYR A O 1
ATOM 2153 N N . SER A 1 288 ? -23.217 1.275 39.437 1.00 97.50 288 SER A N 1
ATOM 2154 C CA . SER A 1 288 ? -23.124 0.391 38.271 1.00 97.50 288 SER A CA 1
ATOM 2155 C C . SER A 1 288 ? -21.662 0.206 37.878 1.00 97.50 288 SER A C 1
ATOM 2157 O O . SER A 1 288 ? -20.997 1.175 37.519 1.00 97.50 288 SER A O 1
ATOM 2159 N N . ILE A 1 289 ? -21.171 -1.031 37.926 1.00 96.75 289 ILE A N 1
ATOM 2160 C CA . ILE A 1 289 ? -19.792 -1.402 37.587 1.00 96.75 289 ILE A CA 1
ATOM 2161 C C . ILE A 1 289 ? -19.811 -2.143 36.254 1.00 96.75 289 ILE A C 1
ATOM 2163 O O . ILE A 1 289 ? -20.544 -3.118 36.109 1.00 96.75 289 ILE A O 1
ATOM 2167 N N . ASN A 1 290 ? -19.009 -1.697 35.288 1.00 95.56 290 ASN A N 1
ATOM 2168 C CA . ASN A 1 290 ? -18.806 -2.436 34.043 1.00 95.56 290 ASN A CA 1
ATOM 2169 C C . ASN A 1 290 ? -17.824 -3.584 34.288 1.00 95.56 290 ASN A C 1
ATOM 2171 O O . ASN A 1 290 ? -16.793 -3.376 34.916 1.00 95.56 290 ASN A O 1
ATOM 2175 N N . VAL A 1 291 ? -18.135 -4.771 33.780 1.00 93.50 291 VAL A N 1
ATOM 2176 C CA . VAL A 1 291 ? -17.349 -6.000 33.940 1.00 93.50 291 VAL A CA 1
ATOM 2177 C C . VAL A 1 291 ? -17.373 -6.826 32.651 1.00 93.50 291 VAL A C 1
ATOM 2179 O O . VAL A 1 291 ? -18.165 -6.564 31.745 1.00 93.50 291 VAL A O 1
ATOM 2182 N N . ILE A 1 292 ? -16.509 -7.831 32.556 1.00 92.50 292 ILE A N 1
ATOM 2183 C CA . ILE A 1 292 ? -16.548 -8.867 31.509 1.00 92.50 292 ILE A CA 1
ATOM 2184 C C . ILE A 1 292 ? -17.236 -10.131 32.066 1.00 92.50 292 ILE A C 1
ATOM 2186 O O . ILE A 1 292 ? -17.550 -10.165 33.254 1.00 92.50 292 ILE A O 1
ATOM 2190 N N . PRO A 1 293 ? -17.531 -11.169 31.260 1.00 92.62 293 PRO A N 1
ATOM 2191 C CA . PRO A 1 293 ? -17.980 -12.446 31.803 1.00 92.62 293 PRO A CA 1
ATOM 2192 C C . PRO A 1 293 ? -16.996 -13.006 32.825 1.00 92.62 293 PRO A C 1
ATOM 2194 O O . PRO A 1 293 ? -15.798 -13.092 32.556 1.00 92.62 293 PRO A O 1
ATOM 2197 N N . GLY A 1 294 ? -17.510 -13.402 33.982 1.00 93.31 294 GLY A N 1
ATOM 2198 C CA . GLY A 1 294 ? -16.701 -13.863 35.099 1.00 93.31 294 GLY A CA 1
ATOM 2199 C C . GLY A 1 294 ? -17.495 -13.948 36.395 1.00 93.31 294 GLY A C 1
ATOM 2200 O O . GLY A 1 294 ? -18.642 -13.503 36.480 1.00 93.31 294 GLY A O 1
ATOM 2201 N N . THR A 1 295 ? -16.865 -14.531 37.408 1.00 96.31 295 THR A N 1
ATOM 2202 C CA . THR A 1 295 ? -17.384 -14.573 38.776 1.00 96.31 295 THR A CA 1
ATOM 2203 C C . THR A 1 295 ? -16.640 -13.542 39.612 1.00 96.31 295 THR A C 1
ATOM 2205 O O . THR A 1 295 ? -15.410 -13.548 39.670 1.00 96.31 295 THR A O 1
ATOM 2208 N N . TYR A 1 296 ? -17.399 -12.652 40.243 1.00 97.25 296 TYR A N 1
ATOM 2209 C CA . TYR A 1 296 ? -16.908 -11.493 40.972 1.00 97.25 296 TYR A CA 1
ATOM 2210 C C . TYR A 1 296 ? -17.325 -11.553 42.435 1.00 97.25 296 TYR A C 1
ATOM 2212 O O . TYR A 1 296 ? -18.478 -11.839 42.748 1.00 97.25 296 TYR A O 1
ATOM 2220 N N . GLN A 1 297 ? -16.405 -11.194 43.323 1.00 97.62 297 GLN A N 1
ATOM 2221 C CA . GLN A 1 297 ? -16.713 -10.796 44.689 1.00 97.62 297 GLN A CA 1
ATOM 2222 C C . GLN A 1 297 ? -16.991 -9.294 44.691 1.00 97.62 297 GLN A C 1
ATOM 2224 O O . GLN A 1 297 ? -16.097 -8.484 44.435 1.00 97.62 297 GLN A O 1
ATOM 2229 N N . VAL A 1 298 ? -18.247 -8.926 44.935 1.00 97.75 298 VAL A N 1
ATOM 2230 C CA . VAL A 1 298 ? -18.706 -7.537 44.954 1.00 97.75 298 VAL A CA 1
ATOM 2231 C C . VAL A 1 298 ? -18.782 -7.060 46.397 1.00 97.75 298 VAL A C 1
ATOM 2233 O O . VAL A 1 298 ? -19.455 -7.681 47.223 1.00 97.75 298 VAL A O 1
ATOM 2236 N N . TYR A 1 299 ? -18.098 -5.964 46.714 1.00 95.44 299 TYR A N 1
ATOM 2237 C CA . TYR A 1 299 ? -18.064 -5.416 48.067 1.00 95.44 299 TYR A CA 1
ATOM 2238 C C . TYR A 1 299 ? -17.998 -3.879 48.061 1.00 95.44 299 TYR A C 1
ATOM 2240 O O . TYR A 1 299 ? -17.183 -3.286 47.350 1.00 95.44 299 TYR A O 1
ATOM 2248 N N . PRO A 1 300 ? -18.842 -3.201 48.853 1.00 96.50 300 PRO A N 1
ATOM 2249 C CA . PRO A 1 300 ? -18.704 -1.777 49.125 1.00 96.50 300 PRO A CA 1
ATOM 2250 C C . PRO A 1 300 ? -17.618 -1.480 50.161 1.00 96.50 300 PRO A C 1
ATOM 2252 O O . PRO A 1 300 ? -17.324 -2.290 51.040 1.00 96.50 300 PRO A O 1
ATOM 2255 N N . HIS A 1 301 ? -17.061 -0.277 50.084 1.00 94.69 301 HIS A N 1
ATOM 2256 C CA . HIS A 1 301 ? -16.088 0.253 51.025 1.00 94.69 301 HIS A CA 1
ATOM 2257 C C . HIS A 1 301 ? -16.365 1.734 51.309 1.00 94.69 301 HIS A C 1
ATOM 2259 O O . HIS A 1 301 ? -16.422 2.566 50.396 1.00 94.69 301 HIS A O 1
ATOM 2265 N N . ALA A 1 302 ? -16.467 2.061 52.595 1.00 92.94 302 ALA A N 1
ATOM 2266 C CA . ALA A 1 302 ? -16.523 3.416 53.128 1.00 92.94 302 ALA A CA 1
ATOM 2267 C C . ALA A 1 302 ? -15.787 3.451 54.479 1.00 92.94 302 ALA A C 1
ATOM 2269 O O . ALA A 1 302 ? -15.767 2.447 55.183 1.00 92.94 302 ALA A O 1
ATOM 2270 N N . LEU A 1 303 ? -15.186 4.592 54.839 1.00 87.50 303 LEU A N 1
ATOM 2271 C CA . LEU A 1 303 ? -14.281 4.709 55.998 1.00 87.50 303 LEU A CA 1
ATOM 2272 C C . LEU A 1 303 ? -14.909 4.283 57.338 1.00 87.50 303 LEU A C 1
ATOM 2274 O O . LEU A 1 303 ? -14.228 3.662 58.148 1.00 87.50 303 LEU A O 1
ATOM 2278 N N . ASP A 1 304 ? -16.195 4.574 57.544 1.00 88.38 304 ASP A N 1
ATOM 2279 C CA . ASP A 1 304 ? -16.878 4.392 58.836 1.00 88.38 304 ASP A CA 1
ATOM 2280 C C . ASP A 1 304 ? -18.004 3.345 58.801 1.00 88.38 304 ASP A C 1
ATOM 2282 O O . ASP A 1 304 ? -18.856 3.313 59.688 1.00 88.38 304 ASP A O 1
ATOM 2286 N N . HIS A 1 305 ? -18.050 2.508 57.762 1.00 89.88 305 HIS A N 1
ATOM 2287 C CA . HIS A 1 305 ? -19.111 1.517 57.583 1.00 89.88 305 HIS A CA 1
ATOM 2288 C C . HIS A 1 305 ? -18.543 0.173 57.140 1.00 89.88 305 HIS A C 1
ATOM 2290 O O . HIS A 1 305 ? -17.552 0.105 56.414 1.00 89.88 305 HIS A O 1
ATOM 2296 N N . SER A 1 306 ? -19.217 -0.902 57.541 1.00 93.88 306 SER A N 1
ATOM 2297 C CA . SER A 1 306 ? -18.917 -2.254 57.066 1.00 93.88 306 SER A CA 1
ATOM 2298 C C . SER A 1 306 ? -20.070 -2.815 56.236 1.00 93.88 306 SER A C 1
ATOM 2300 O O . SER A 1 306 ? -21.220 -2.404 56.390 1.00 93.88 306 SER A O 1
ATOM 2302 N N . TYR A 1 307 ? -19.753 -3.736 55.325 1.00 95.69 307 TYR A N 1
ATOM 2303 C CA . TYR A 1 307 ? -20.704 -4.332 54.387 1.00 95.69 307 TYR A CA 1
ATOM 2304 C C . TYR A 1 307 ? -20.395 -5.818 54.209 1.00 95.69 307 TYR A C 1
ATOM 2306 O O . TYR A 1 307 ? -19.241 -6.240 54.283 1.00 95.69 307 TYR A O 1
ATOM 2314 N N . THR A 1 308 ? -21.424 -6.620 53.945 1.00 95.50 308 THR A N 1
ATOM 2315 C CA . THR A 1 308 ? -21.262 -8.034 53.580 1.00 95.50 308 THR A CA 1
ATOM 2316 C C . THR A 1 308 ? -21.051 -8.153 52.075 1.00 95.50 308 THR A C 1
ATOM 2318 O O . THR A 1 308 ? -21.877 -7.655 51.315 1.00 95.50 308 THR A O 1
ATOM 2321 N N . SER A 1 309 ? -19.973 -8.807 51.641 1.00 95.19 309 SER A N 1
ATOM 2322 C CA . SER A 1 309 ? -19.711 -9.049 50.218 1.00 95.19 309 SER A CA 1
ATOM 2323 C C . SER A 1 309 ? -20.690 -10.062 49.619 1.00 95.19 309 SER A C 1
ATOM 2325 O O . SER A 1 309 ? -21.255 -10.898 50.328 1.00 95.19 309 SER A O 1
ATOM 2327 N N . GLN A 1 310 ? -20.880 -10.000 48.303 1.00 96.88 310 GLN A N 1
ATOM 2328 C CA . GLN A 1 310 ? -21.715 -10.941 47.555 1.00 96.88 310 GLN A CA 1
ATOM 2329 C C . GLN A 1 310 ? -20.963 -11.477 46.341 1.00 96.88 310 GLN A C 1
ATOM 2331 O O . GLN A 1 310 ? -20.309 -10.721 45.624 1.00 96.88 310 GLN A O 1
ATOM 2336 N N . GLU A 1 311 ? -21.092 -12.777 46.096 1.00 97.06 311 GLU A N 1
ATOM 2337 C CA . GLU A 1 311 ? -20.577 -13.404 44.884 1.00 97.06 311 GLU A CA 1
ATOM 2338 C C . GLU A 1 311 ? -21.599 -13.282 43.751 1.00 97.06 311 GLU A C 1
ATOM 2340 O O . GLU A 1 311 ? -22.777 -13.598 43.923 1.00 97.06 311 GLU A O 1
ATOM 2345 N N . VAL A 1 312 ? -21.150 -12.824 42.584 1.00 96.56 312 VAL A N 1
ATOM 2346 C CA . VAL A 1 312 ? -21.991 -12.583 41.409 1.00 96.56 312 VAL A CA 1
ATOM 2347 C C . VAL A 1 312 ? -21.327 -13.189 40.181 1.00 96.56 312 VAL A C 1
ATOM 2349 O O . VAL A 1 312 ? -20.168 -12.905 39.900 1.00 96.56 312 VAL A O 1
ATOM 2352 N N . THR A 1 313 ? -22.066 -13.997 39.419 1.00 95.94 313 THR A N 1
ATOM 2353 C CA . THR A 1 313 ? -21.583 -14.565 38.152 1.00 95.94 313 THR A CA 1
ATOM 2354 C C . THR A 1 313 ? -22.261 -13.882 36.973 1.00 95.94 313 THR A C 1
ATOM 2356 O O . THR A 1 313 ? -23.486 -13.817 36.903 1.00 95.94 313 THR A O 1
ATOM 2359 N N . VAL A 1 314 ? -21.448 -13.388 36.042 1.00 94.31 314 VAL A N 1
ATOM 2360 C CA . VAL A 1 314 ? -21.868 -12.697 34.823 1.00 94.31 314 VAL A CA 1
ATOM 2361 C C . VAL A 1 314 ? -21.509 -13.565 33.623 1.00 94.31 314 VAL A C 1
ATOM 2363 O O . VAL A 1 314 ? -20.340 -13.885 33.417 1.00 94.31 314 VAL A O 1
ATOM 2366 N N . THR A 1 315 ? -22.502 -13.950 32.823 1.00 91.69 315 THR A N 1
ATOM 2367 C CA . THR A 1 315 ? -22.316 -14.798 31.632 1.00 91.69 315 THR A CA 1
ATOM 2368 C C . THR A 1 315 ? -22.551 -14.011 30.349 1.00 91.69 315 THR A C 1
ATOM 2370 O O . THR A 1 315 ? -21.648 -13.837 29.532 1.00 91.69 315 THR A O 1
ATOM 2373 N N . ASP A 1 316 ? -23.775 -13.529 30.169 1.00 91.31 316 ASP A N 1
ATOM 2374 C CA . ASP A 1 316 ? -24.269 -13.008 28.897 1.00 91.31 316 ASP A CA 1
ATOM 2375 C C . ASP A 1 316 ? -25.340 -11.915 29.047 1.00 91.31 316 ASP A C 1
ATOM 2377 O O . ASP A 1 316 ? -25.970 -11.513 28.066 1.00 91.31 316 ASP A O 1
ATOM 2381 N N . SER A 1 317 ? -25.533 -11.395 30.261 1.00 91.38 317 SER A N 1
ATOM 2382 C CA . SER A 1 317 ? -26.490 -10.328 30.555 1.00 91.38 317 SER A CA 1
ATOM 2383 C C . SER A 1 317 ? -26.044 -9.459 31.734 1.00 91.38 317 SER A C 1
ATOM 2385 O O . SER A 1 317 ? -25.198 -9.852 32.536 1.00 91.38 317 SER A O 1
ATOM 2387 N N . ASN A 1 318 ? -26.608 -8.251 31.819 1.00 94.38 318 ASN A N 1
ATOM 2388 C CA . ASN A 1 318 ? -26.396 -7.355 32.954 1.00 94.38 318 ASN A CA 1
ATOM 2389 C C . ASN A 1 318 ? -27.049 -7.936 34.211 1.00 94.38 318 ASN A C 1
ATOM 2391 O O . ASN A 1 318 ? -28.195 -8.388 34.164 1.00 94.38 318 ASN A O 1
ATOM 2395 N N . ILE A 1 319 ? -26.352 -7.850 35.340 1.00 96.50 319 ILE A N 1
ATOM 2396 C CA . ILE A 1 319 ? -26.862 -8.261 36.644 1.00 96.50 319 ILE A CA 1
ATOM 2397 C C . ILE A 1 319 ? -27.315 -7.021 37.406 1.00 96.50 319 ILE A C 1
ATOM 2399 O O . ILE A 1 319 ? -26.577 -6.048 37.544 1.00 96.50 319 ILE A O 1
ATOM 2403 N N . THR A 1 320 ? -28.542 -7.060 37.911 1.00 96.62 320 THR A N 1
ATOM 2404 C CA . THR A 1 320 ? -29.149 -5.955 38.661 1.00 96.62 320 THR A CA 1
ATOM 2405 C C . THR A 1 320 ? -29.661 -6.459 40.006 1.00 96.62 320 THR A C 1
ATOM 2407 O O . THR A 1 320 ? -29.884 -7.658 40.176 1.00 96.62 320 THR A O 1
ATOM 2410 N N . GLY A 1 321 ? -29.860 -5.552 40.963 1.00 93.94 321 GLY A N 1
ATOM 2411 C CA . GLY A 1 321 ? -30.418 -5.890 42.277 1.00 93.94 321 GLY A CA 1
ATOM 2412 C C . GLY A 1 321 ? -29.395 -6.424 43.280 1.00 93.94 321 GLY A C 1
ATOM 2413 O O . GLY A 1 321 ? -29.785 -7.001 44.294 1.00 93.94 321 GLY A O 1
ATOM 2414 N N . ILE A 1 322 ? -28.102 -6.213 43.025 1.00 97.19 322 ILE A N 1
ATOM 2415 C CA . ILE A 1 322 ? -27.042 -6.520 43.986 1.00 97.19 322 ILE A CA 1
ATOM 2416 C C . ILE A 1 322 ? -27.006 -5.384 45.012 1.00 97.19 322 ILE A C 1
ATOM 2418 O O . ILE A 1 322 ? -26.419 -4.333 44.790 1.00 97.19 322 ILE A O 1
ATOM 2422 N N . ASN A 1 323 ? -27.735 -5.547 46.110 1.00 97.00 323 ASN A N 1
ATOM 2423 C CA . ASN A 1 323 ? -27.937 -4.476 47.084 1.00 97.00 323 ASN A CA 1
ATOM 2424 C C . ASN A 1 323 ? -27.135 -4.722 48.358 1.00 97.00 323 ASN A C 1
ATOM 2426 O O . ASN A 1 323 ? -26.988 -5.862 48.798 1.00 97.00 323 ASN A O 1
ATOM 2430 N N . PHE A 1 324 ? -26.685 -3.640 48.985 1.00 96.88 324 PHE A N 1
ATOM 2431 C CA . PHE A 1 324 ? -25.949 -3.670 50.243 1.00 96.88 324 PHE A CA 1
ATOM 2432 C C . PHE A 1 324 ? -26.577 -2.714 51.250 1.00 96.88 324 PHE A C 1
ATOM 2434 O O . PHE A 1 324 ? -27.144 -1.689 50.884 1.00 96.88 324 PHE A O 1
ATOM 2441 N N . GLN A 1 325 ? -26.440 -3.028 52.532 1.00 95.56 325 GLN A N 1
ATOM 2442 C CA . GLN A 1 325 ? -26.806 -2.131 53.622 1.00 95.56 325 GLN A CA 1
ATOM 2443 C C . GLN A 1 325 ? -25.597 -1.967 54.532 1.00 95.56 325 GLN A C 1
ATOM 2445 O O . GLN A 1 325 ? -24.927 -2.952 54.851 1.00 95.56 325 GLN A O 1
ATOM 2450 N N . ALA A 1 326 ? -25.313 -0.729 54.921 1.00 93.25 326 ALA A N 1
ATOM 2451 C CA . ALA A 1 326 ? -24.239 -0.441 55.854 1.00 93.25 326 ALA A CA 1
ATOM 2452 C C . ALA A 1 326 ? -24.528 -1.037 57.243 1.00 93.25 326 ALA A C 1
ATOM 2454 O O . ALA A 1 326 ? -25.674 -1.039 57.697 1.00 93.25 326 ALA A O 1
ATOM 2455 N N . GLN A 1 327 ? -23.491 -1.520 57.925 1.00 91.31 327 GLN A N 1
ATOM 2456 C CA . GLN A 1 327 ? -23.555 -2.028 59.302 1.00 91.31 327 GLN A CA 1
ATOM 2457 C C . GLN A 1 327 ? -22.799 -1.138 60.277 1.00 91.31 327 GLN A C 1
ATOM 2459 O O . GLN A 1 327 ? -21.767 -0.549 59.886 1.00 91.31 327 GLN A O 1
#

Foldseek 3Di:
DDDDDDPVVVVVVVVVVVVVVVVVVVCVVVVVVVVVVPPDPDDDDDPVVVVVVVVVVVVVPDPDDCVVVVVVVVCPVCVVVVVVVQVPQLFKWKWKQDPVRDTFTWRWDADPVRDIDTDGDDDQDPPQQKMKIFMFTADPVPSDGDPDGQAIAIDGDDAPVPGDDDDDDDDDRPVRRVVRVVVVVCCVVPPPPVVPPPCPPVNVVVVVVVVVVVVVVVPDDDDDDDDPDPDPDDDPCVPDDDDDPFDKAKEKEFEAEQVRPWGDFQKKKWWDDPVDIWIFTDDRRITITIDGFDWTFIAIDDDPWHWDTDIDGDDPYHHYHPYIYTD

Solvent-accessible surface area (backbone atoms only — not comparable to full-atom values): 19813 Å² total; per-residue (Å²): 140,86,84,88,83,68,85,62,61,64,55,53,53,51,54,52,50,51,54,53,51,54,50,52,51,51,50,50,54,55,49,51,57,57,58,69,66,68,78,66,94,64,97,72,90,62,73,63,64,59,51,58,58,57,52,58,59,55,61,75,71,44,83,93,72,52,60,68,59,51,60,53,61,68,48,65,78,48,45,66,64,51,49,70,63,57,75,50,64,73,50,48,46,28,36,35,25,44,72,84,65,52,78,40,79,25,50,50,50,64,49,100,85,72,44,82,40,79,48,67,91,75,82,82,56,91,62,84,21,36,37,35,41,37,31,19,48,32,40,84,90,73,74,43,65,50,94,65,59,79,32,36,39,72,50,75,56,85,68,60,90,95,59,86,79,89,85,86,80,92,76,59,64,68,62,41,25,53,53,34,53,51,50,52,51,47,53,62,73,60,51,77,69,75,64,69,82,76,65,48,69,67,54,54,53,50,50,51,49,50,51,51,46,50,55,63,59,70,72,71,76,98,68,93,72,89,71,83,77,76,77,79,74,82,72,84,62,88,80,71,82,80,78,73,77,78,66,71,35,40,48,26,29,40,32,28,33,67,86,65,84,43,52,34,60,74,32,38,34,37,37,39,40,99,89,48,77,36,62,28,60,21,57,79,6,37,35,63,27,69,42,59,64,44,61,26,49,32,38,63,50,47,98,90,46,46,60,80,67,46,80,46,77,35,78,90,58,66,45,70,74,61,63,45,53,37,91

Nearest PDB structures (foldseek):
  8fia-assembly1_A-2  TM=7.813E-01  e=1.320E-02  Drosophila melanogaster
  4iyk-assembly1_A  TM=6.692E-01  e=1.250E-02  Bacteroides uniformis ATCC 8492
  3th1-assembly2_B  TM=4.115E-01  e=1.475E-02  Pseudomonas putida
  2xet-assembly2_B  TM=6.057E-01  e=6.539E-02  Yersinia pestis

Secondary structure (DSSP, 8-state):
------TTHHHHHHHHHHHHHHHHHHHHHHHHHHHHGGG----SS-HHHHHHHHHHHHHHHS-SSSHHHHHHHHSTTTHHHHHHHHSSTTSEEEEEEETT--EEEEEEEE-TTS-EEEE---PPPTTTTEEEEEEEEB-TTT-PBPSS-SEEEEEE----TT----------HHHHHHHHHHHHHHHHHTS---------HHHHHHHHHHHHHHHHHTTS-----------------TT----PPPPPEEEEEEEE-TTSSSBPPSPEEEEE-SS-EEEEE-BTTEEEEEE-SEEEEEEEEBTTB----EEEEESSS-B----EE--